Protein 4AVM (pdb70)

B-factor: mean 24.8, std 12.42, range [5.96, 108.52]

InterPro domains:
  IPR003005 Amphiphysin [PTHR46514] (1-556)
  IPR004148 BAR domain [PF03114] (18-236)
  IPR004148 BAR domain [PS51021] (28-244)
  IPR004148 BAR domain [SM00721] (16-237)
  IPR027267 AH/BAR domain superfamily [G3DSA:1.20.1270.60] (9-245)
  IPR027267 AH/BAR domain superfamily [SSF103657] (30-235)
  IPR046984 Bridging integrator 2, BAR domain [cd07612] (30-240)
  IPR048886 Bridging integrator 2, C-terminal tail [PF21532] (239-505)

GO terms:
  GO:0005515 protein binding (F, IPI)
  GO:0005543 phospholipid binding (F, IDA)
  GO:0001891 phagocytic cup (C, IDA)
  GO:0002102 podosome (C, IDA)
  GO:0097320 plasma membrane tubulation (P, IDA)
  GO:0005737 cytoplasm (C, EXP)
  GO:0060326 cell chemotaxis (P, IMP)
  GO:0071800 podosome assembly (P, IMP)
  GO:0006911 phagocytosis, engulfment (P, IMP)
  GO:1904813 ficolin-1-rich granule lumen (C, TAS)
  GO:0034774 secretory granule lumen (C, TAS)
  GO:0005576 extracellular region (C, TAS)
  GO:0005886 plasma membrane (C, TAS)
  GO:0005886 plasma membrane (C, IDA)

Secondary structure (DSSP, 8-state):
-HHHHHHHHHHHHHHHHTTSS-----HHHHHHHHHHHHHHHHHHHHHHHHHHHHHHHHHHHHHHHHHHHHHHHHS-TTSTTHHHHHHHHHHHHHHHHHHHHHHIIIIIHHHHHHHHTHHHHHHHHHHHHHHHHHHHHHHHHHHHHHT-SS--HHHHHHHHHHHHHHHHHHHHHHHHHHHHHHHHHHTHHHHHHHHHHHHHHHHHHHHHHHHHHHHHHHHHHHHHHHHT--

Solvent-accessible surface area: 14997 Å² total; per-residue (Å²): 122,90,69,120,104,44,139,42,45,64,114,5,27,75,43,35,173,121,70,102,16,124,86,41,159,27,111,189,13,94,112,30,12,68,64,5,96,106,2,56,56,75,0,92,142,32,39,54,72,11,101,104,69,20,60,53,12,107,104,106,10,94,48,27,62,179,106,21,80,68,42,55,147,113,5,38,91,150,81,74,12,34,118,50,2,65,45,15,15,169,64,18,44,113,39,22,80,55,16,11,101,83,2,38,66,51,1,19,129,42,0,77,106,28,18,54,52,5,76,59,21,66,84,79,16,48,69,7,29,107,45,17,38,15,37,4,16,10,63,68,78,30,99,61,15,112,87,52,118,85,106,65,158,78,113,23,60,139,0,76,58,72,56,94,141,11,65,79,35,18,70,84,17,19,129,70,0,88,119,51,10,71,122,23,61,93,50,57,105,40,14,68,74,56,0,104,123,35,10,65,93,11,89,83,58,26,130,118,48,31,67,114,24,97,109,47,63,164,72,0,66,46,99,35,131,92,74,111,82,155

CATH classification: 1.20.1270.60

Radius of gyration: 32.11 Å; Cα contacts (8 Å, |Δi|>4): 143; chains: 1; bounding box: 47×51×104 Å

Foldseek 3Di:
DVVVLVVLLVVLVVCVVVVNADADDDVVVVVLVVLLVVLLVVLVVVLVVLVVVLVVLVVVLVVVLVVLVVCLVVDDPVFFLNVVSVVLSVVSNVLSVVLSVLSCVQANVLSVVLSVVSVVVVVLVVVLVSLSSQLRSLVVQLVCQVPDPDNDPVSNVVSVVSNVVSVVVSVVSVVVNVVPSVVSSVCSVVSVVRNVVSVVVSVVVSCVSNVVSVVSVVVSVVRRCVVPDD

Nearest PDB structures (foldseek):
  4avm-assembly1_A-2  TM=1.004E+00  e=6.705E-31  Homo sapiens
  4i1q-assembly1_B  TM=8.880E-01  e=4.498E-22  Homo sapiens
  2fic-assembly3_B  TM=9.621E-01  e=1.310E-16  Homo sapiens
  4atm-assembly1_A-2  TM=8.743E-01  e=7.479E-17  Homo sapiens
  2fic-assembly2_A  TM=9.675E-01  e=1.948E-15  Homo sapiens

Structure (mmCIF, N/CA/C/O backbone):
data_4AVM
#
_entry.id   4AVM
#
_cell.length_a   37.886
_cell.length_b   81.248
_cell.length_c   150.384
_cell.angle_alpha   90.00
_cell.angle_beta   90.00
_cell.angle_gamma   90.00
#
_symmetry.space_group_name_H-M   'C 2 2 21'
#
loop_
_entity.id
_entity.type
_entity.pdbx_description
1 polymer 'BRIDGING INTEGRATOR 2'
2 non-polymer 1,2-ETHANEDIOL
3 non-polymer '4-(2-HYDROXYETHYL)-1-PIPERAZINE ETHANESULFONIC ACID'
4 water water
#
loop_
_atom_site.group_PDB
_atom_site.id
_atom_site.type_symbol
_atom_site.label_atom_id
_atom_site.label_alt_id
_atom_site.label_comp_id
_atom_site.label_asym_id
_atom_site.label_entity_id
_atom_site.label_seq_id
_atom_site.pdbx_PDB_ins_code
_atom_site.Cartn_x
_atom_site.Cartn_y
_atom_site.Cartn_z
_atom_site.occupancy
_atom_site.B_iso_or_equiv
_atom_site.auth_seq_id
_atom_site.auth_comp_id
_atom_site.auth_asym_id
_atom_site.auth_atom_id
_atom_site.pdbx_PDB_model_num
ATOM 1 N N . LYS A 1 7 ? 1.211 -45.501 15.276 1.00 57.05 15 LYS A N 1
ATOM 2 C CA . LYS A 1 7 ? -0.204 -45.223 15.504 1.00 56.18 15 LYS A CA 1
ATOM 3 C C . LYS A 1 7 ? -0.828 -44.490 14.303 1.00 59.38 15 LYS A C 1
ATOM 4 O O . LYS A 1 7 ? -2.058 -44.397 14.218 1.00 59.17 15 LYS A O 1
ATOM 6 N N . GLN A 1 8 ? 0.021 -43.987 13.368 1.00 54.64 16 GLN A N 1
ATOM 7 C CA . GLN A 1 8 ? -0.408 -43.309 12.141 1.00 53.02 16 GLN A CA 1
ATOM 8 C C . GLN A 1 8 ? -1.102 -44.302 11.210 1.00 54.32 16 GLN A C 1
ATOM 9 O O . GLN A 1 8 ? -2.000 -43.918 10.455 1.00 53.34 16 GLN A O 1
ATOM 11 N N . VAL A 1 9 ? -0.687 -45.586 11.284 1.00 48.66 17 VAL A N 1
ATOM 12 C CA . VAL A 1 9 ? -1.260 -46.680 10.509 1.00 47.08 17 VAL A CA 1
ATOM 13 C C . VAL A 1 9 ? -2.684 -46.985 11.007 1.00 46.28 17 VAL A C 1
ATOM 14 O O . VAL A 1 9 ? -3.606 -47.012 10.193 1.00 46.62 17 VAL A O 1
ATOM 16 N N . GLN A 1 10 ? -2.866 -47.176 12.326 1.00 38.95 18 GLN A N 1
ATOM 17 C CA . GLN A 1 10 ? -4.167 -47.513 12.919 1.00 37.06 18 GLN A CA 1
ATOM 18 C C . GLN A 1 10 ? -5.222 -46.423 12.698 1.00 37.95 18 GLN A C 1
ATOM 19 O O . GLN A 1 10 ? -6.393 -46.753 12.471 1.00 33.92 18 GLN A O 1
ATOM 25 N N . LYS A 1 11 ? -4.809 -45.137 12.753 1.00 34.53 19 LYS A N 1
ATOM 26 C CA . LYS A 1 11 ? -5.707 -44.015 12.486 1.00 33.75 19 LYS A CA 1
ATOM 27 C C . LYS A 1 11 ? -6.299 -44.150 11.079 1.00 35.00 19 LYS A C 1
ATOM 28 O O . LYS A 1 11 ? -7.511 -44.001 10.924 1.00 34.86 19 LYS A O 1
ATOM 33 N N . LYS A 1 12 ? -5.456 -44.517 10.077 1.00 29.79 20 LYS A N 1
ATOM 34 C CA . LYS A 1 12 ? -5.857 -44.718 8.678 1.00 28.82 20 LYS A CA 1
ATOM 35 C C . LYS A 1 12 ? -6.878 -45.858 8.541 1.00 29.55 20 LYS A C 1
ATOM 36 O O . LYS A 1 12 ? -7.737 -45.813 7.653 1.00 27.55 20 LYS A O 1
ATOM 38 N N . PHE A 1 13 ? -6.760 -46.886 9.397 1.00 25.76 21 PHE A N 1
ATOM 39 C CA . PHE A 1 13 ? -7.699 -48.008 9.396 1.00 25.12 21 PHE A CA 1
ATOM 40 C C . PHE A 1 13 ? -9.034 -47.570 9.969 1.00 26.74 21 PHE A C 1
ATOM 41 O O . PHE A 1 13 ? -10.065 -47.913 9.394 1.00 25.48 21 PHE A O 1
ATOM 49 N N . SER A 1 14 ? -9.014 -46.806 11.094 1.00 22.33 22 SER A N 1
ATOM 50 C CA A SER A 1 14 ? -10.228 -46.301 11.741 0.43 21.77 22 SER A CA 1
ATOM 51 C CA B SER A 1 14 ? -10.251 -46.342 11.721 0.57 21.94 22 SER A CA 1
ATOM 52 C C . SER A 1 14 ? -10.971 -45.358 10.803 1.00 24.48 22 SER A C 1
ATOM 53 O O . SER A 1 14 ? -12.201 -45.382 10.746 1.00 22.49 22 SER A O 1
ATOM 58 N N . ARG A 1 15 ? -10.216 -44.536 10.046 1.00 22.92 23 ARG A N 1
ATOM 59 C CA . ARG A 1 15 ? -10.780 -43.590 9.081 1.00 22.76 23 ARG A CA 1
ATOM 60 C C . ARG A 1 15 ? -11.512 -44.326 7.969 1.00 25.47 23 ARG A C 1
ATOM 61 O O . ARG A 1 15 ? -12.670 -44.012 7.676 1.00 23.01 23 ARG A O 1
ATOM 69 N N . ALA A 1 16 ? -10.819 -45.287 7.319 1.00 22.23 24 ALA A N 1
ATOM 70 C CA . ALA A 1 16 ? -11.416 -46.049 6.222 1.00 21.37 24 ALA A CA 1
ATOM 71 C C . ALA A 1 16 ? -12.644 -46.858 6.708 1.00 20.76 24 ALA A C 1
ATOM 72 O O . ALA A 1 16 ? -13.633 -46.922 5.989 1.00 17.98 24 ALA A O 1
ATOM 74 N N . GLN A 1 17 ? -12.605 -47.395 7.945 1.00 18.13 25 GLN A N 1
ATOM 75 C CA . GLN A 1 17 ? -13.731 -48.157 8.510 1.00 18.35 25 GLN A CA 1
ATOM 76 C C . GLN A 1 17 ? -14.937 -47.243 8.726 1.00 23.01 25 GLN A C 1
ATOM 77 O O . GLN A 1 17 ? -16.066 -47.626 8.383 1.00 23.50 25 GLN A O 1
ATOM 83 N N . GLU A 1 18 ? -14.694 -46.026 9.253 1.00 19.29 26 GLU A N 1
ATOM 84 C CA . GLU A 1 18 ? -15.756 -45.038 9.444 1.00 19.23 26 GLU A CA 1
ATOM 85 C C . GLU A 1 18 ? -16.406 -44.721 8.094 1.00 21.84 26 GLU A C 1
ATOM 86 O O . GLU A 1 18 ? -17.631 -44.747 8.003 1.00 22.15 26 GLU A O 1
ATOM 92 N N . LYS A 1 19 ? -15.589 -44.441 7.054 1.00 18.97 27 LYS A N 1
ATOM 93 C CA . LYS A 1 19 ? -16.087 -44.066 5.723 1.00 19.18 27 LYS A CA 1
ATOM 94 C C . LYS A 1 19 ? -16.973 -45.144 5.117 1.00 23.72 27 LYS A C 1
ATOM 95 O O . LYS A 1 19 ? -18.051 -44.829 4.612 1.00 24.16 27 LYS A O 1
ATOM 97 N N . VAL A 1 20 ? -16.533 -46.407 5.161 1.00 19.91 28 VAL A N 1
ATOM 98 C CA . VAL A 1 20 ? -17.319 -47.490 4.593 1.00 21.17 28 VAL A CA 1
ATOM 99 C C . VAL A 1 20 ? -18.625 -47.721 5.404 1.00 23.01 28 VAL A C 1
ATOM 100 O O . VAL A 1 20 ? -19.662 -47.976 4.782 1.00 23.43 28 VAL A O 1
ATOM 104 N N . LEU A 1 21 ? -18.609 -47.545 6.753 1.00 18.48 29 LEU A N 1
ATOM 105 C CA . LEU A 1 21 ? -19.841 -47.702 7.545 1.00 19.21 29 LEU A CA 1
ATOM 106 C C . LEU A 1 21 ? -20.861 -46.624 7.186 1.00 23.66 29 LEU A C 1
ATOM 107 O O . LEU A 1 21 ? -22.058 -46.890 7.214 1.00 22.83 29 LEU A O 1
ATOM 112 N N . GLN A 1 22 ? -20.381 -45.418 6.858 1.00 21.01 30 GLN A N 1
ATOM 113 C CA . GLN A 1 22 ? -21.233 -44.308 6.416 1.00 20.56 30 GLN A CA 1
ATOM 114 C C . GLN A 1 22 ? -21.884 -44.654 5.066 1.00 24.67 30 GLN A C 1
ATOM 115 O O . GLN A 1 22 ? -23.087 -44.488 4.910 1.00 23.54 30 GLN A O 1
ATOM 121 N N . LYS A 1 23 ? -21.091 -45.169 4.098 1.00 22.78 31 LYS A N 1
ATOM 122 C CA . LYS A 1 23 ? -21.598 -45.549 2.772 1.00 23.25 31 LYS A CA 1
ATOM 123 C C . LYS A 1 23 ? -22.609 -46.686 2.855 1.00 28.55 31 LYS A C 1
ATOM 124 O O . LYS A 1 23 ? -23.489 -46.775 1.999 1.00 28.9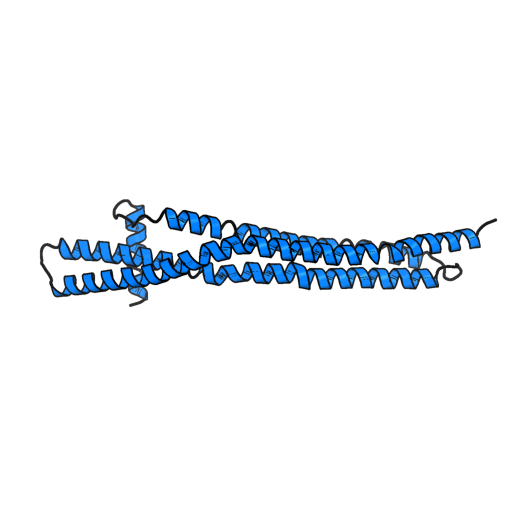1 31 LYS A O 1
ATOM 130 N N . LEU A 1 24 ? -22.515 -47.524 3.901 1.00 24.46 32 LEU A N 1
ATOM 131 C CA . LEU A 1 24 ? -23.407 -48.658 4.090 1.00 24.36 32 LEU A CA 1
ATOM 132 C C . LEU A 1 24 ? -24.631 -48.290 4.952 1.00 27.50 32 LEU A C 1
ATOM 133 O O . LEU A 1 24 ? -25.426 -49.165 5.297 1.00 26.72 32 LEU A O 1
ATOM 138 N N . GLY A 1 25 ? -24.774 -47.002 5.268 1.00 24.87 33 GLY A N 1
ATOM 139 C CA . GLY A 1 25 ? -25.879 -46.504 6.083 1.00 25.14 33 GLY A CA 1
ATOM 140 C C . GLY A 1 25 ? -25.867 -47.002 7.512 1.00 29.71 33 GLY A C 1
ATOM 141 O O . GLY A 1 25 ? -26.917 -47.052 8.153 1.00 30.35 33 GLY A O 1
ATOM 142 N N . LYS A 1 26 ? -24.675 -47.363 8.036 1.00 26.15 34 LYS A N 1
ATOM 143 C CA . LYS A 1 26 ? -24.523 -47.901 9.390 1.00 25.28 34 LYS A CA 1
ATOM 144 C C . LYS A 1 26 ? -23.930 -46.887 10.373 1.00 28.11 34 LYS A C 1
ATOM 145 O O . LYS A 1 26 ? -23.837 -47.168 11.573 1.00 26.68 34 LYS A O 1
ATOM 149 N N . ALA A 1 27 ? -23.514 -45.723 9.871 1.00 24.62 35 ALA A N 1
ATOM 150 C CA . ALA A 1 27 ? -22.953 -44.666 10.706 1.00 23.31 35 ALA A CA 1
ATOM 151 C C . ALA A 1 27 ? -23.277 -43.317 10.096 1.00 24.13 35 ALA A C 1
ATOM 152 O O . ALA A 1 27 ? -23.382 -43.179 8.874 1.00 22.00 35 ALA A O 1
ATOM 154 N N . VAL A 1 28 ? -23.457 -42.325 10.950 1.00 20.83 36 VAL A N 1
ATOM 155 C CA . VAL A 1 28 ? -23.798 -40.974 10.518 1.00 20.37 36 VAL A CA 1
ATOM 156 C C . VAL A 1 28 ? -22.548 -40.129 10.273 1.00 22.06 36 VAL A C 1
ATOM 157 O O . VAL A 1 28 ? -21.600 -40.188 11.042 1.00 23.24 36 VAL A O 1
ATOM 161 N N . GLU A 1 29 ? -22.548 -39.312 9.223 1.00 18.61 37 GLU A N 1
ATOM 162 C CA . GLU A 1 29 ? -21.395 -38.439 8.983 1.00 19.66 37 GLU A CA 1
ATOM 163 C C . GLU A 1 29 ? -21.709 -37.017 9.371 1.00 23.93 37 GLU A C 1
ATOM 164 O O . GLU A 1 29 ? -22.872 -36.629 9.352 1.00 26.58 37 GLU A O 1
ATOM 170 N N . THR A 1 30 ? -20.673 -36.231 9.693 1.00 17.43 38 THR A N 1
ATOM 171 C CA . THR A 1 30 ? -20.826 -34.804 9.867 1.00 14.74 38 THR A CA 1
ATOM 172 C C . THR A 1 30 ? -21.159 -34.233 8.491 1.00 18.95 38 THR A C 1
ATOM 173 O O . THR A 1 30 ? -20.409 -34.452 7.528 1.00 17.28 38 THR A O 1
ATOM 177 N N . LYS A 1 31 ? -22.263 -33.48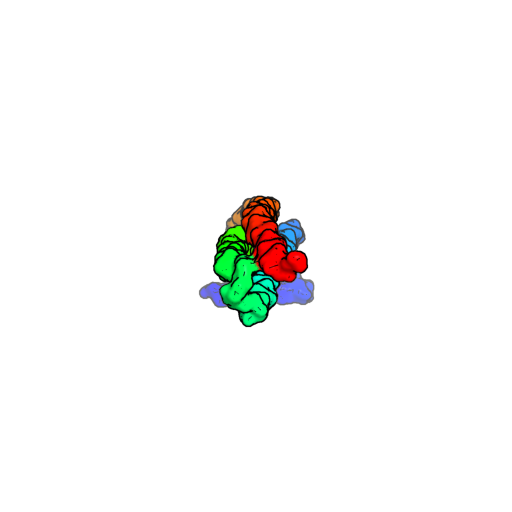5 8.386 1.00 15.78 39 LYS A N 1
ATOM 178 C CA . LYS A 1 31 ? -22.625 -32.857 7.114 1.00 15.76 39 LYS A CA 1
ATOM 179 C C . LYS A 1 31 ? -21.617 -31.783 6.785 1.00 17.68 39 LYS A C 1
ATOM 180 O O . LYS A 1 31 ? -21.158 -31.093 7.696 1.00 17.00 39 LYS A O 1
ATOM 186 N N . ASP A 1 32 ? -21.221 -31.672 5.501 1.00 13.08 40 ASP A N 1
ATOM 187 C CA . ASP A 1 32 ? -20.185 -30.725 5.124 1.00 13.28 40 ASP A CA 1
ATOM 188 C C . ASP A 1 32 ? -20.505 -30.156 3.741 1.00 19.75 40 ASP A C 1
ATOM 189 O O . ASP A 1 32 ? -19.611 -29.944 2.924 1.00 17.69 40 ASP A O 1
ATOM 194 N N . GLU A 1 33 ? -21.798 -29.865 3.489 1.00 18.22 41 GLU A N 1
ATOM 195 C CA . GLU A 1 33 ? -22.271 -29.405 2.185 1.00 18.79 41 GLU A CA 1
ATOM 196 C C . GLU A 1 33 ? -21.775 -28.009 1.802 1.00 22.99 41 GLU A C 1
ATOM 197 O O . GLU A 1 33 ? -21.479 -27.792 0.622 1.00 21.23 41 GLU A O 1
ATOM 203 N N . ARG A 1 34 ? -21.656 -27.081 2.773 1.00 21.14 42 ARG A N 1
ATOM 204 C CA . ARG A 1 34 ? -21.159 -25.728 2.494 1.00 23.45 42 ARG A CA 1
ATOM 205 C C . ARG A 1 34 ? -19.702 -25.762 2.001 1.00 26.38 42 ARG A C 1
ATOM 206 O O . ARG A 1 34 ? -19.406 -25.208 0.938 1.00 27.14 42 ARG A O 1
ATOM 214 N N . PHE A 1 35 ? -18.805 -26.457 2.731 1.00 20.76 43 PHE A N 1
ATOM 215 C CA . PHE A 1 35 ? -17.412 -26.556 2.290 1.00 17.72 43 PHE A CA 1
ATOM 216 C C . PHE A 1 35 ? -17.311 -27.310 0.952 1.00 20.62 43 PHE A C 1
ATOM 217 O O . PHE A 1 35 ? -16.459 -26.957 0.142 1.00 19.75 43 PHE A O 1
ATOM 225 N N . GLU A 1 36 ? -18.172 -28.321 0.715 1.00 16.79 44 GLU A N 1
ATOM 226 C CA . GLU A 1 36 ? -18.187 -29.073 -0.545 1.00 17.46 44 GLU A CA 1
ATOM 227 C C . GLU A 1 36 ? -18.455 -28.138 -1.738 1.00 22.99 44 GLU A C 1
ATOM 228 O O . GLU A 1 36 ? -17.809 -28.285 -2.774 1.00 21.28 44 GLU A O 1
ATOM 234 N N . GLN A 1 37 ? -19.347 -27.142 -1.570 1.00 21.15 45 GLN A N 1
ATOM 235 C CA . GLN A 1 37 ? -19.623 -26.137 -2.612 1.00 22.46 45 GLN A CA 1
ATOM 236 C C . GLN A 1 37 ? -18.347 -25.297 -2.903 1.00 25.24 45 GLN A C 1
ATOM 237 O O . GLN A 1 37 ? -18.044 -24.994 -4.077 1.00 23.75 45 GLN A O 1
ATOM 243 N N . SER A 1 38 ? -17.591 -24.955 -1.831 1.00 20.54 46 SER A N 1
ATOM 244 C CA . SER A 1 38 ? -16.317 -24.219 -1.916 1.00 20.08 46 SER A CA 1
ATOM 245 C C . SER A 1 38 ? -15.245 -25.064 -2.612 1.00 21.83 46 SER A C 1
ATOM 246 O O . SER A 1 38 ? -14.484 -24.543 -3.443 1.00 21.47 46 SER A O 1
ATOM 249 N N . ALA A 1 39 ? -15.179 -26.376 -2.265 1.00 16.49 47 ALA A N 1
ATOM 250 C CA . ALA A 1 39 ? -14.237 -27.306 -2.889 1.00 16.58 47 ALA A CA 1
ATOM 251 C C . ALA A 1 39 ? -14.593 -27.460 -4.372 1.00 19.21 47 ALA A C 1
ATOM 252 O O . ALA A 1 39 ? -13.697 -27.426 -5.207 1.00 18.23 47 ALA A O 1
ATOM 254 N N . SER A 1 40 ? -15.904 -27.511 -4.708 1.00 17.47 48 SER A N 1
ATOM 255 C CA . SER A 1 40 ? -16.358 -27.592 -6.106 1.00 17.64 48 SER A CA 1
ATOM 256 C C . SER A 1 40 ? -15.877 -26.379 -6.928 1.00 21.38 48 SER A C 1
ATOM 257 O O . SER A 1 40 ? -15.411 -26.555 -8.062 1.00 20.41 48 SER A O 1
ATOM 260 N N . ASN A 1 41 ? -15.959 -25.157 -6.349 1.00 17.68 49 ASN A N 1
ATOM 261 C CA . ASN A 1 41 ? -15.491 -23.936 -7.011 1.00 16.87 49 ASN A CA 1
ATOM 262 C C . ASN A 1 41 ? -14.003 -24.006 -7.228 1.00 18.88 49 ASN A C 1
ATOM 263 O O . ASN A 1 41 ? -13.531 -23.627 -8.296 1.00 17.22 49 ASN A O 1
ATOM 268 N N . PHE A 1 42 ? -13.261 -24.515 -6.220 1.00 14.32 50 PHE A N 1
ATOM 269 C CA . PHE A 1 42 ? -11.812 -24.701 -6.311 1.00 14.22 50 PHE A CA 1
ATOM 270 C C . PHE A 1 42 ? -11.452 -25.674 -7.441 1.00 16.86 50 PHE A C 1
ATOM 271 O O . PHE A 1 42 ? -10.554 -25.372 -8.218 1.00 14.05 50 PHE A O 1
ATOM 279 N N . TYR A 1 43 ? -12.150 -26.818 -7.552 1.00 14.96 51 TYR A N 1
ATOM 280 C CA . TYR A 1 43 ? -11.837 -27.786 -8.625 1.00 15.77 51 TYR A CA 1
ATOM 281 C C . TYR A 1 43 ? -12.165 -27.252 -10.000 1.00 19.05 51 TYR A C 1
ATOM 282 O O . TYR A 1 43 ? -11.420 -27.545 -10.939 1.00 18.29 51 TYR A O 1
ATOM 291 N N . GLN A 1 44 ? -13.254 -26.465 -10.116 1.00 16.55 52 GLN A N 1
ATOM 292 C CA A GLN A 1 44 ? -13.668 -25.846 -11.371 0.43 16.44 52 GLN A CA 1
ATOM 293 C CA B GLN A 1 44 ? -13.656 -25.852 -11.370 0.57 16.23 52 GLN A CA 1
ATOM 294 C C . GLN A 1 44 ? -12.595 -24.848 -11.803 1.00 20.11 52 GLN A C 1
ATOM 295 O O . GLN A 1 44 ? -12.172 -24.869 -12.951 1.00 20.78 52 GLN A O 1
ATOM 306 N N . GLN A 1 45 ? -12.135 -23.996 -10.865 1.00 16.39 53 GLN A N 1
ATOM 307 C CA . GLN A 1 45 ? -11.092 -22.996 -11.103 1.00 15.34 53 GLN A CA 1
ATOM 308 C C . GLN A 1 45 ? -9.814 -23.685 -11.556 1.00 17.11 53 GLN A C 1
ATOM 309 O O . GLN A 1 45 ? -9.210 -23.248 -12.546 1.00 14.77 53 GLN A O 1
ATOM 315 N N . GLN A 1 46 ? -9.419 -24.786 -10.876 1.00 15.82 54 GLN A N 1
ATOM 316 C CA . GLN A 1 46 ? -8.193 -25.485 -11.279 1.00 16.41 54 GLN A CA 1
ATOM 317 C C . GLN A 1 46 ? -8.335 -26.086 -12.692 1.00 21.04 54 GLN A C 1
ATOM 318 O O . GLN A 1 46 ? -7.389 -26.001 -13.476 1.00 20.00 54 GLN A O 1
ATOM 324 N N . ALA A 1 47 ? -9.499 -26.678 -12.999 1.00 17.53 55 ALA A N 1
ATOM 325 C CA . ALA A 1 47 ? -9.791 -27.331 -14.282 1.00 17.95 55 ALA A CA 1
ATOM 326 C C . ALA A 1 47 ? -9.754 -26.325 -15.418 1.00 19.38 55 ALA A C 1
ATOM 327 O O . ALA A 1 47 ? -9.187 -26.604 -16.479 1.00 18.56 55 ALA A O 1
ATOM 329 N N . GLU A 1 48 ? -10.353 -25.145 -15.184 1.00 16.90 56 GLU A N 1
ATOM 330 C CA . GLU A 1 48 ? -10.359 -24.010 -16.099 1.00 16.63 56 GLU A CA 1
ATOM 331 C C . GLU A 1 48 ? -8.920 -23.566 -16.356 1.00 18.86 56 GLU A C 1
ATOM 332 O O . GLU A 1 48 ? -8.527 -23.376 -17.503 1.00 16.67 56 GLU A O 1
ATOM 338 N N . GLY A 1 49 ? -8.157 -23.414 -15.273 1.00 14.80 57 GLY A N 1
ATOM 339 C CA . GLY A 1 49 ? -6.755 -23.025 -15.338 1.00 14.25 57 GLY A CA 1
ATOM 340 C C . GLY A 1 49 ? -5.927 -24.004 -16.132 1.00 19.86 57 GLY A C 1
ATOM 341 O O . GLY A 1 49 ? -5.136 -23.591 -16.992 1.00 18.14 57 GLY A O 1
ATOM 342 N N . HIS A 1 50 ? -6.127 -25.323 -15.869 1.00 17.25 58 HIS A N 1
ATOM 343 C CA . HIS A 1 50 ? -5.388 -26.358 -16.606 1.00 18.68 58 HIS A CA 1
ATOM 344 C C . HIS A 1 50 ? -5.745 -26.313 -18.109 1.00 20.43 58 HIS A C 1
ATOM 345 O O . HIS A 1 50 ? -4.860 -26.509 -18.961 1.00 18.08 58 HIS A O 1
ATOM 352 N N . LYS A 1 51 ? -7.036 -26.116 -18.420 1.00 15.85 59 LYS A N 1
ATOM 353 C CA . LYS A 1 51 ? -7.519 -26.061 -19.802 1.00 15.61 59 LYS A CA 1
ATOM 354 C C . LYS A 1 51 ? -6.881 -24.872 -20.541 1.00 18.53 59 LYS A C 1
ATOM 355 O O . LYS A 1 51 ? -6.348 -25.084 -21.626 1.00 15.56 59 LYS A O 1
ATOM 361 N N . LEU A 1 52 ? -6.910 -23.638 -19.944 1.00 16.36 60 LEU A N 1
ATOM 362 C CA . LEU A 1 52 ? -6.263 -22.462 -20.544 1.00 15.12 60 LEU A CA 1
ATOM 363 C C . LEU A 1 52 ? -4.760 -22.712 -20.719 1.00 18.76 60 LEU A C 1
ATOM 364 O O . LEU A 1 52 ? -4.173 -22.369 -21.762 1.00 18.36 60 LEU A O 1
ATOM 369 N N . TYR A 1 53 ? -4.127 -23.324 -19.721 1.00 15.62 61 TYR A N 1
ATOM 370 C CA . TYR A 1 53 ? -2.706 -23.661 -19.812 1.00 16.39 61 TYR A CA 1
ATOM 371 C C . TYR A 1 53 ? -2.415 -24.555 -21.034 1.00 20.15 61 TYR A C 1
ATOM 372 O O . TYR A 1 53 ? -1.486 -24.247 -21.789 1.00 16.37 61 TYR A O 1
ATOM 381 N N . LYS A 1 54 ? -3.251 -25.611 -21.266 1.00 16.13 62 LYS A N 1
ATOM 382 C CA . LYS A 1 54 ? -3.042 -26.510 -22.430 1.00 15.99 62 LYS A CA 1
ATOM 383 C C . LYS A 1 54 ? -3.325 -25.785 -23.733 1.00 17.85 62 LYS A C 1
ATOM 384 O O . LYS A 1 54 ? -2.665 -26.032 -24.765 1.00 16.08 62 LYS A O 1
ATOM 387 N N . ASP A 1 55 ? -4.301 -24.864 -23.698 1.00 14.60 63 ASP A N 1
ATOM 388 C CA . ASP A 1 55 ? -4.609 -24.073 -24.877 1.00 14.44 63 ASP A CA 1
ATOM 389 C C . ASP A 1 55 ? -3.444 -23.172 -25.246 1.00 16.82 63 ASP A C 1
ATOM 390 O O . ASP A 1 55 ? -3.193 -22.962 -26.433 1.00 15.55 63 ASP A O 1
ATOM 395 N N . LEU A 1 56 ? -2.781 -22.582 -24.249 1.00 13.18 64 LEU A N 1
ATOM 396 C CA . LEU A 1 56 ? -1.645 -21.672 -24.482 1.00 13.13 64 LEU A CA 1
ATOM 397 C C . LEU A 1 56 ? -0.436 -22.435 -25.033 1.00 16.54 64 LEU A C 1
ATOM 398 O O . LEU A 1 56 ? 0.270 -21.933 -25.906 1.00 15.32 64 LEU A O 1
ATOM 403 N N . LYS A 1 57 ? -0.210 -23.661 -24.552 1.00 14.52 65 LYS A N 1
ATOM 404 C CA . LYS A 1 57 ? 0.868 -24.491 -25.098 1.00 14.56 65 LYS A CA 1
ATOM 405 C C . LYS A 1 57 ? 0.537 -24.816 -26.564 1.00 17.24 65 LYS A C 1
ATOM 406 O O . LYS A 1 57 ? 1.431 -24.824 -27.412 1.00 14.72 65 LYS A O 1
ATOM 412 N N . ASN A 1 58 ? -0.741 -25.134 -26.849 1.00 15.58 66 ASN A N 1
ATOM 413 C CA . ASN A 1 58 ? -1.176 -25.423 -28.233 1.00 15.79 66 ASN A CA 1
ATOM 414 C C . ASN A 1 58 ? -1.021 -24.164 -29.122 1.00 18.88 66 ASN A C 1
ATOM 415 O O . ASN A 1 58 ? -0.623 -24.281 -30.282 1.00 19.04 66 ASN A O 1
ATOM 420 N N . PHE A 1 59 ? -1.348 -22.976 -28.581 1.00 13.31 67 PHE A N 1
ATOM 421 C CA . PHE A 1 59 ? -1.177 -21.700 -29.289 1.00 13.25 67 PHE A CA 1
ATOM 422 C C . PHE A 1 59 ? 0.307 -21.495 -29.649 1.00 15.02 67 PHE A C 1
ATOM 423 O O . PHE A 1 59 ? 0.622 -21.169 -30.798 1.00 13.03 67 PHE A O 1
ATOM 431 N N . LEU A 1 60 ? 1.217 -21.709 -28.677 1.00 12.96 68 LEU A N 1
ATOM 432 C CA . LEU A 1 60 ? 2.660 -21.600 -28.942 1.00 13.55 68 LEU A CA 1
ATOM 433 C C . LEU A 1 60 ? 3.114 -22.618 -30.025 1.00 16.16 68 LEU A C 1
ATOM 434 O O . LEU A 1 60 ? 3.896 -22.265 -30.922 1.00 15.59 68 LEU A O 1
ATOM 439 N N . SER A 1 61 ? 2.627 -23.870 -29.937 1.00 14.04 69 SER A N 1
ATOM 440 C CA . SER A 1 61 ? 2.937 -24.904 -30.948 1.00 15.17 69 SER A CA 1
ATOM 441 C C . SER A 1 61 ? 2.420 -24.463 -32.344 1.00 18.92 69 SER A C 1
ATOM 442 O O . SER A 1 61 ? 3.146 -24.610 -33.331 1.00 17.48 69 SER A O 1
ATOM 445 N N . ALA A 1 62 ? 1.205 -23.846 -32.413 1.00 15.61 70 ALA A N 1
ATOM 446 C CA . ALA A 1 62 ? 0.665 -23.341 -33.694 1.00 15.80 70 ALA A CA 1
ATOM 447 C C . ALA A 1 62 ? 1.493 -22.171 -34.258 1.00 18.91 70 ALA A C 1
ATOM 448 O O . ALA A 1 62 ? 1.604 -22.006 -35.485 1.00 18.32 70 ALA A O 1
ATOM 450 N N . VAL A 1 63 ? 2.026 -21.334 -33.380 1.00 14.71 71 VAL A N 1
ATOM 451 C CA . VAL A 1 63 ? 2.895 -20.211 -33.799 1.00 14.32 71 VAL A CA 1
ATOM 452 C C . VAL A 1 63 ? 4.145 -20.801 -34.479 1.00 17.51 71 VAL A C 1
ATOM 453 O O . VAL A 1 63 ? 4.548 -20.316 -35.534 1.00 15.87 71 VAL A O 1
ATOM 457 N N . LYS A 1 64 ? 4.734 -21.863 -33.886 1.00 16.35 72 LYS A N 1
ATOM 458 C CA . LYS A 1 64 ? 5.937 -22.522 -34.458 1.00 15.94 72 LYS A CA 1
ATOM 459 C C . LYS A 1 64 ? 5.627 -23.116 -35.839 1.00 18.48 72 LYS A C 1
ATOM 460 O O . LYS A 1 64 ? 6.494 -23.087 -36.722 1.00 17.19 72 LYS A O 1
ATOM 466 N N . VAL A 1 65 ? 4.392 -23.636 -36.024 1.00 15.06 73 VAL A N 1
ATOM 467 C CA . VAL A 1 65 ? 3.925 -24.198 -37.304 1.00 15.63 73 VAL A CA 1
ATOM 468 C C . VAL A 1 65 ? 3.838 -23.067 -38.312 1.00 19.12 73 VAL A C 1
ATOM 469 O O . VAL A 1 65 ? 4.309 -23.223 -39.445 1.00 18.70 73 VAL A O 1
ATOM 473 N N . MET A 1 66 ? 3.235 -21.921 -37.897 1.00 15.47 74 MET A N 1
ATOM 474 C CA A MET A 1 66 ? 3.075 -20.744 -38.746 0.58 14.64 74 MET A CA 1
ATOM 475 C CA B MET A 1 66 ? 3.094 -20.768 -38.784 0.42 14.90 74 MET A CA 1
ATOM 476 C C . MET A 1 66 ? 4.471 -20.233 -39.182 1.00 17.93 74 MET A C 1
ATOM 477 O O . MET A 1 66 ? 4.691 -19.939 -40.361 1.00 15.11 74 MET A O 1
ATOM 486 N N . HIS A 1 67 ? 5.396 -20.155 -38.226 1.00 14.41 75 HIS A N 1
ATOM 487 C CA . HIS A 1 67 ? 6.786 -19.726 -38.435 1.00 14.20 75 HIS A CA 1
ATOM 488 C C . HIS A 1 67 ? 7.460 -20.605 -39.479 1.00 18.60 75 HIS A C 1
ATOM 489 O O . HIS A 1 67 ? 8.023 -20.083 -40.438 1.00 17.68 75 HIS A O 1
ATOM 496 N N . GLU A 1 68 ? 7.407 -21.938 -39.298 1.00 15.48 76 GLU A N 1
ATOM 497 C CA . GLU A 1 68 ? 8.062 -22.862 -40.211 1.00 16.22 76 GLU A CA 1
ATOM 498 C C . GLU A 1 68 ? 7.482 -22.762 -41.621 1.00 18.96 76 GLU A C 1
ATOM 499 O O . GLU A 1 68 ? 8.239 -22.821 -42.589 1.00 16.96 76 GLU A O 1
ATOM 505 N N . SER A 1 69 ? 6.153 -22.634 -41.742 1.00 15.58 77 SER A N 1
ATOM 506 C CA . SER A 1 69 ? 5.552 -22.540 -43.076 1.00 15.44 77 SER A CA 1
ATOM 507 C C . SER A 1 69 ? 5.949 -21.244 -43.749 1.00 17.99 77 SER A C 1
ATOM 508 O O . SER A 1 69 ? 6.175 -21.231 -44.967 1.00 17.53 77 SER A O 1
ATOM 511 N N . SER A 1 70 ? 6.039 -20.153 -42.969 1.00 17.00 78 SER A N 1
ATOM 512 C CA . SER A 1 70 ? 6.481 -18.847 -43.480 1.00 17.77 78 SER A CA 1
ATOM 513 C C . SER A 1 70 ? 7.940 -18.951 -43.927 1.00 22.39 78 SER A C 1
ATOM 514 O O . SER A 1 70 ? 8.288 -18.435 -45.001 1.00 23.31 78 SER A O 1
ATOM 517 N N . LYS A 1 71 ? 8.782 -19.662 -43.128 1.00 19.48 79 LYS A N 1
ATOM 518 C CA A LYS A 1 71 ? 10.202 -19.868 -43.437 0.43 19.77 79 LYS A CA 1
ATOM 519 C CA B LYS A 1 71 ? 10.202 -19.868 -43.441 0.57 19.71 79 LYS A CA 1
ATOM 520 C C . LYS A 1 71 ? 10.354 -20.656 -44.744 1.00 22.33 79 LYS A C 1
ATOM 521 O O . LYS A 1 71 ? 11.210 -20.316 -45.549 1.00 21.05 79 LYS A O 1
ATOM 532 N N . ARG A 1 72 ? 9.505 -21.706 -44.944 1.00 18.39 80 ARG A N 1
ATOM 533 C CA . ARG A 1 72 ? 9.470 -22.578 -46.128 1.00 18.47 80 ARG A CA 1
ATOM 534 C C . ARG A 1 72 ? 9.194 -21.749 -47.390 1.00 19.87 80 ARG A C 1
ATOM 535 O O . ARG A 1 72 ? 9.936 -21.879 -48.379 1.00 18.58 80 ARG A O 1
ATOM 543 N N . VAL A 1 73 ? 8.178 -20.854 -47.341 1.00 15.21 81 VAL A N 1
ATOM 544 C CA . VAL A 1 73 ? 7.843 -19.963 -48.464 1.00 14.58 81 VAL A CA 1
ATOM 545 C C . VAL A 1 73 ? 9.030 -19.038 -48.772 1.00 19.41 81 VAL A C 1
ATOM 546 O O . VAL A 1 73 ? 9.431 -18.908 -49.938 1.00 19.37 81 VAL A O 1
ATOM 550 N N . SER A 1 74 ? 9.571 -18.385 -47.735 1.00 17.39 82 SER A N 1
ATOM 551 C CA . SER A 1 74 ? 10.693 -17.433 -47.869 1.00 17.92 82 SER A CA 1
ATOM 552 C C . SER A 1 74 ? 11.958 -18.101 -48.403 1.00 22.60 82 SER A C 1
ATOM 553 O O . SER A 1 74 ? 12.676 -17.494 -49.210 1.00 21.14 82 SER A O 1
ATOM 556 N N . GLU A 1 75 ? 12.207 -19.369 -48.015 1.00 19.38 83 GLU A N 1
ATOM 557 C CA . GLU A 1 75 ? 13.379 -20.106 -48.502 1.00 20.04 83 GLU A CA 1
ATOM 558 C C . GLU A 1 75 ? 13.250 -20.418 -50.005 1.00 21.02 83 GLU A C 1
ATOM 559 O O . GLU A 1 75 ? 14.214 -20.238 -50.737 1.00 18.58 83 GLU A O 1
ATOM 565 N N . THR A 1 76 ? 12.071 -20.866 -50.460 1.00 18.29 84 THR A N 1
ATOM 566 C CA . THR A 1 76 ? 11.819 -21.136 -51.883 1.00 17.51 84 THR A CA 1
ATOM 567 C C . THR A 1 76 ? 11.935 -19.833 -52.660 1.00 20.43 84 THR A C 1
ATOM 568 O O . THR A 1 76 ? 12.595 -19.816 -53.707 1.00 20.87 84 THR A O 1
ATOM 572 N N . LEU A 1 77 ? 11.357 -18.733 -52.122 1.00 16.05 85 LEU A N 1
ATOM 573 C CA . LEU A 1 77 ? 11.468 -17.442 -52.799 1.00 15.48 85 LEU A CA 1
ATOM 574 C C . LEU A 1 77 ? 12.936 -17.069 -52.959 1.00 17.81 85 LEU A C 1
ATOM 575 O O . LEU A 1 77 ? 13.336 -16.671 -54.055 1.00 16.66 85 LEU A O 1
ATOM 580 N N . GLN A 1 78 ? 13.745 -17.231 -51.909 1.00 18.22 86 GLN A N 1
ATOM 581 C CA . GLN A 1 78 ? 15.177 -16.915 -52.030 1.00 19.42 86 GLN A CA 1
ATOM 582 C C . GLN A 1 78 ? 15.888 -17.792 -53.047 1.00 25.03 86 GLN A C 1
ATOM 583 O O . GLN A 1 78 ? 16.775 -17.293 -53.723 1.00 24.22 86 GLN A O 1
ATOM 589 N N . GLU A 1 79 ? 15.516 -19.088 -53.156 1.00 23.88 87 GLU A N 1
ATOM 590 C CA . GLU A 1 79 ? 16.095 -20.028 -54.137 1.00 24.87 87 GLU A CA 1
ATOM 591 C C . GLU A 1 79 ? 15.798 -19.609 -55.584 1.00 26.94 87 GLU A C 1
ATOM 592 O O . GLU A 1 79 ? 16.654 -19.766 -56.463 1.00 26.73 87 GLU A O 1
ATOM 598 N N . ILE A 1 80 ? 14.581 -19.099 -55.834 1.00 22.39 88 ILE A N 1
ATOM 599 C CA . ILE A 1 80 ? 14.114 -18.766 -57.183 1.00 21.02 88 ILE A CA 1
ATOM 600 C C . ILE A 1 80 ? 14.450 -17.317 -57.575 1.00 22.70 88 ILE A C 1
ATOM 601 O O . ILE A 1 80 ? 14.357 -16.975 -58.762 1.00 22.35 88 ILE A O 1
ATOM 606 N N . TYR A 1 81 ? 14.820 -16.479 -56.590 1.00 17.40 89 TYR A N 1
ATOM 607 C CA . TYR A 1 81 ? 15.165 -15.066 -56.775 1.00 17.43 89 TYR A CA 1
ATOM 608 C C . TYR A 1 81 ? 16.626 -14.985 -57.203 1.00 22.68 89 TYR A C 1
ATOM 609 O O . TYR A 1 81 ? 17.518 -15.136 -56.368 1.00 23.90 89 TYR A O 1
ATOM 618 N N . SER A 1 82 ? 16.872 -14.781 -58.511 1.00 18.00 90 SER A N 1
ATOM 619 C CA . SER A 1 82 ? 18.244 -14.709 -59.016 1.00 18.00 90 SER A CA 1
ATOM 620 C C . SER A 1 82 ? 19.049 -13.582 -58.366 1.00 23.12 90 SER A C 1
ATOM 621 O O . SER A 1 82 ? 18.521 -12.494 -58.123 1.00 22.09 90 SER A O 1
ATOM 624 N N . SER A 1 83 ? 20.351 -13.831 -58.124 1.00 22.14 91 SER A N 1
ATOM 625 C CA . SER A 1 83 ? 21.242 -12.804 -57.584 1.00 22.28 91 SER A CA 1
ATOM 626 C C . SER A 1 83 ? 21.530 -11.725 -58.644 1.00 25.43 91 SER A C 1
ATOM 627 O O . SER A 1 83 ? 22.112 -10.687 -58.322 1.00 25.65 91 SER A O 1
ATOM 630 N N . GLU A 1 84 ? 21.062 -11.934 -59.893 1.00 20.97 92 GLU A N 1
ATOM 631 C CA . GLU A 1 84 ? 21.163 -10.906 -60.928 1.00 21.23 92 GLU A CA 1
ATOM 632 C C . GLU A 1 84 ? 20.115 -9.826 -60.692 1.00 24.59 92 GLU A C 1
ATOM 633 O O . GLU A 1 84 ? 20.184 -8.753 -61.288 1.00 24.73 92 GLU A O 1
ATOM 639 N N . TRP A 1 85 ? 19.092 -10.137 -59.883 1.00 19.85 93 TRP A N 1
ATOM 640 C CA . TRP A 1 85 ? 17.959 -9.233 -59.742 1.00 18.82 93 TRP A CA 1
ATOM 641 C C . TRP A 1 85 ? 18.117 -8.213 -58.646 1.00 20.93 93 TRP A C 1
ATOM 642 O O . TRP A 1 85 ? 18.590 -8.530 -57.557 1.00 21.50 93 TRP A O 1
ATOM 653 N N . ASP A 1 86 ? 17.618 -6.997 -58.908 1.00 18.79 94 ASP A N 1
ATOM 654 C CA . ASP A 1 86 ? 17.518 -5.914 -57.906 1.00 17.95 94 ASP A CA 1
ATOM 655 C C . ASP A 1 86 ? 16.595 -6.370 -56.795 1.00 21.18 94 ASP A C 1
ATOM 656 O O . ASP A 1 86 ? 15.607 -7.060 -57.079 1.00 21.36 94 ASP A O 1
ATOM 661 N N . GLY A 1 87 ? 16.935 -6.029 -55.552 1.00 19.35 95 GLY A N 1
ATOM 662 C CA . GLY A 1 87 ? 16.143 -6.415 -54.391 1.00 18.48 95 GLY A CA 1
ATOM 663 C C . GLY A 1 87 ? 16.608 -7.697 -53.723 1.00 21.62 95 GLY A C 1
ATOM 664 O O . GLY A 1 87 ? 16.114 -8.033 -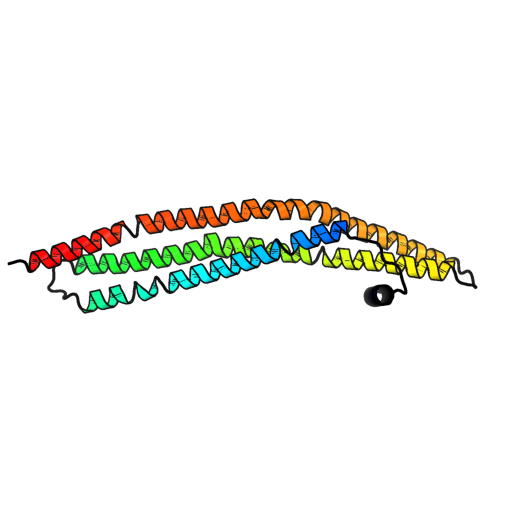52.642 1.00 19.49 95 GLY A O 1
ATOM 665 N N . HIS A 1 88 ? 17.552 -8.434 -54.359 1.00 18.54 96 HIS A N 1
ATOM 666 C CA . HIS A 1 88 ? 18.071 -9.720 -53.844 1.00 18.28 96 HIS A CA 1
ATOM 667 C C . HIS A 1 88 ? 18.665 -9.574 -52.444 1.00 23.01 96 HIS A C 1
ATOM 668 O O . HIS A 1 88 ? 18.404 -10.416 -51.583 1.00 20.91 96 HIS A O 1
ATOM 675 N N . GLU A 1 89 ? 19.498 -8.548 -52.231 1.00 21.91 97 GLU A N 1
ATOM 676 C CA . GLU A 1 89 ? 20.151 -8.346 -50.936 1.00 22.43 97 GLU A CA 1
ATOM 677 C C . GLU A 1 89 ? 19.142 -7.904 -49.894 1.00 24.16 97 GLU A C 1
ATOM 678 O O . GLU A 1 89 ? 19.185 -8.387 -48.755 1.00 23.29 97 GLU A O 1
ATOM 684 N N . GLU A 1 90 ? 18.212 -7.013 -50.282 1.00 20.39 98 GLU A N 1
ATOM 685 C CA . GLU A 1 90 ? 17.149 -6.566 -49.378 1.00 19.82 98 GLU A CA 1
ATOM 686 C C . GLU A 1 90 ? 16.250 -7.766 -48.977 1.00 21.93 98 GLU A C 1
ATOM 687 O O . GLU A 1 90 ? 15.839 -7.866 -47.811 1.00 19.78 98 GLU A O 1
ATOM 693 N N . LEU A 1 91 ? 15.962 -8.671 -49.935 1.00 18.27 99 LEU A N 1
ATOM 694 C CA . LEU A 1 91 ? 15.163 -9.880 -49.671 1.00 17.68 99 LEU A CA 1
ATOM 695 C C . LEU A 1 91 ? 15.807 -10.743 -48.571 1.00 20.29 99 LEU A C 1
ATOM 696 O O . LEU A 1 91 ? 15.097 -11.177 -47.641 1.00 16.95 99 LEU A O 1
ATOM 701 N N . LYS A 1 92 ? 17.155 -10.934 -48.630 1.00 16.10 100 LYS A N 1
ATOM 702 C CA . LYS A 1 92 ? 17.873 -11.681 -47.605 1.00 16.34 100 LYS A CA 1
ATOM 703 C C . LYS A 1 92 ? 17.648 -11.095 -46.238 1.00 20.79 100 LYS A C 1
ATOM 704 O O . LYS A 1 92 ? 17.485 -11.858 -45.293 1.00 21.29 100 LYS A O 1
ATOM 710 N N . ALA A 1 93 ? 17.706 -9.744 -46.106 1.00 18.35 101 ALA A N 1
ATOM 711 C CA . ALA A 1 93 ? 17.510 -9.070 -44.815 1.00 18.86 101 ALA A CA 1
ATOM 712 C C . ALA A 1 93 ? 16.068 -9.291 -44.311 1.00 22.03 101 ALA A C 1
ATOM 713 O O . ALA A 1 93 ? 15.868 -9.523 -43.123 1.00 20.51 101 ALA A O 1
ATOM 715 N N . ILE A 1 94 ? 15.074 -9.230 -45.217 1.00 16.69 102 ILE A N 1
ATOM 716 C CA . ILE A 1 94 ? 13.668 -9.453 -44.854 1.00 16.77 102 ILE A CA 1
ATOM 717 C C . ILE A 1 94 ? 13.486 -10.864 -44.304 1.00 20.89 102 ILE A C 1
ATOM 718 O O . ILE A 1 94 ? 12.840 -11.049 -43.252 1.00 18.58 102 ILE A O 1
ATOM 723 N N . VAL A 1 95 ? 14.033 -11.850 -45.024 1.00 17.87 103 VAL A N 1
ATOM 724 C CA . VAL A 1 95 ? 13.905 -13.273 -44.679 1.00 19.28 103 VAL A CA 1
ATOM 725 C C . VAL A 1 95 ? 14.577 -13.549 -43.310 1.00 23.87 103 VAL A C 1
ATOM 726 O O . VAL A 1 95 ? 13.981 -14.217 -42.435 1.00 20.91 103 VAL A O 1
ATOM 730 N N . TRP A 1 96 ? 15.780 -12.982 -43.102 1.00 22.24 104 TRP A N 1
ATOM 731 C CA . TRP A 1 96 ? 16.487 -13.142 -41.813 1.00 23.87 104 TRP A CA 1
ATOM 732 C C . TRP A 1 96 ? 15.733 -12.508 -40.644 1.00 23.84 104 TRP A C 1
ATOM 733 O O . TRP A 1 96 ? 15.614 -13.142 -39.597 1.00 22.92 104 TRP A O 1
ATOM 744 N N . ASN A 1 97 ? 15.242 -11.267 -40.813 1.00 19.12 105 ASN A N 1
ATOM 745 C CA . ASN A 1 97 ? 14.526 -10.533 -39.780 1.00 18.34 105 ASN A CA 1
ATOM 746 C C . ASN A 1 97 ? 13.164 -11.109 -39.506 1.00 21.96 105 ASN A C 1
ATOM 747 O O . ASN A 1 97 ? 12.727 -11.038 -38.353 1.00 21.80 105 ASN A O 1
ATOM 752 N N . ASN A 1 98 ? 12.497 -11.681 -40.529 1.00 16.61 106 ASN A N 1
ATOM 753 C CA . ASN A 1 98 ? 11.221 -12.378 -40.362 1.00 17.11 106 ASN A CA 1
ATOM 754 C C . ASN A 1 98 ? 11.434 -13.548 -39.414 1.00 18.65 106 ASN A C 1
ATOM 755 O O . ASN A 1 98 ? 10.699 -13.685 -38.443 1.00 14.01 106 ASN A O 1
ATOM 760 N N . ASP A 1 99 ? 12.478 -14.346 -39.658 1.00 15.84 107 ASP A N 1
ATOM 761 C CA . ASP A 1 99 ? 12.793 -15.508 -38.809 1.00 16.46 107 ASP A CA 1
ATOM 762 C C . ASP A 1 99 ? 13.065 -15.064 -37.349 1.00 20.46 107 ASP A C 1
ATOM 763 O O . ASP A 1 99 ? 12.545 -15.682 -36.407 1.00 17.97 107 ASP A O 1
ATOM 768 N N . LEU A 1 100 ? 13.811 -13.942 -37.174 1.00 19.10 108 LEU A N 1
ATOM 769 C CA . LEU A 1 100 ? 14.144 -13.390 -35.855 1.00 19.58 108 LEU A CA 1
ATOM 770 C C . LEU A 1 100 ? 12.884 -12.935 -35.107 1.00 20.44 108 LEU A C 1
ATOM 771 O O . LEU A 1 100 ? 12.784 -13.193 -33.897 1.00 16.36 108 LEU A O 1
ATOM 776 N N . LEU A 1 101 ? 11.927 -12.272 -35.812 1.00 16.67 109 LEU A N 1
ATOM 777 C CA . LEU A 1 101 ? 10.677 -11.848 -35.168 1.00 17.56 109 LEU A CA 1
ATOM 778 C C . LEU A 1 101 ? 9.881 -13.054 -34.690 1.00 18.75 109 LEU A C 1
ATOM 779 O O . LEU A 1 101 ? 9.378 -13.022 -33.574 1.00 18.70 109 LEU A O 1
ATOM 784 N N . TRP A 1 102 ? 9.761 -14.111 -35.519 1.00 14.64 110 TRP A N 1
ATOM 785 C CA . TRP A 1 102 ? 9.016 -15.308 -35.087 1.00 15.30 110 TRP A CA 1
ATOM 786 C C . TRP A 1 102 ? 9.664 -15.946 -33.844 1.00 16.81 110 TRP A C 1
ATOM 787 O O . TRP A 1 102 ? 8.973 -16.308 -32.894 1.00 13.77 110 TRP A O 1
ATOM 798 N N . GLU A 1 103 ? 10.980 -16.102 -33.856 1.00 15.17 111 GLU A N 1
ATOM 799 C CA . GLU A 1 103 ? 11.711 -16.702 -32.719 1.00 15.25 111 GLU A CA 1
ATOM 800 C C . GLU A 1 103 ? 11.539 -15.863 -31.448 1.00 17.09 111 GLU A C 1
ATOM 801 O O . GLU A 1 103 ? 11.298 -16.408 -30.359 1.00 14.12 111 GLU A O 1
ATOM 807 N N . ASP A 1 104 ? 11.651 -14.531 -31.572 1.00 14.27 112 ASP A N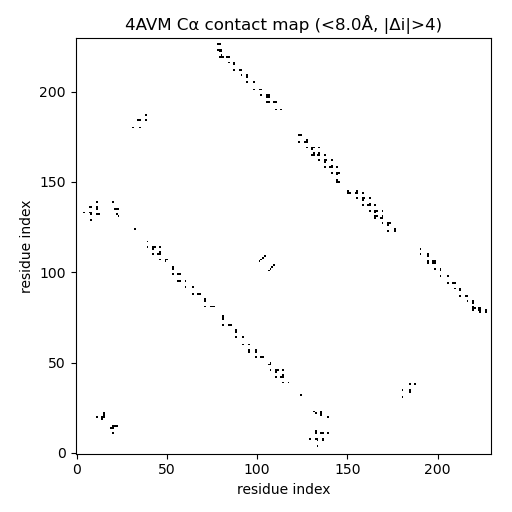 1
ATOM 808 C CA . ASP A 1 104 ? 11.506 -13.649 -30.410 1.00 13.91 112 ASP A CA 1
ATOM 809 C C . ASP A 1 104 ? 10.104 -13.764 -29.841 1.00 16.39 112 ASP A C 1
ATOM 810 O O . ASP A 1 104 ? 9.937 -13.846 -28.627 1.00 14.93 112 ASP A O 1
ATOM 815 N N . TYR A 1 105 ? 9.102 -13.756 -30.719 1.00 12.92 113 TYR A N 1
ATOM 816 C CA . TYR A 1 105 ? 7.680 -13.892 -30.351 1.00 11.85 113 TYR A CA 1
ATOM 817 C C . TYR A 1 105 ? 7.432 -15.231 -29.650 1.00 17.22 113 TYR A C 1
ATOM 818 O O . TYR A 1 105 ? 6.790 -15.248 -28.588 1.00 16.60 113 TYR A O 1
ATOM 827 N N . GLU A 1 106 ? 7.992 -16.343 -30.194 1.00 14.48 114 GLU A N 1
ATOM 828 C CA . GLU A 1 106 ? 7.834 -17.675 -29.558 1.00 13.16 114 GLU A CA 1
ATOM 829 C C . GLU A 1 106 ? 8.476 -17.721 -28.165 1.00 16.40 114 GLU A C 1
ATOM 830 O O . GLU A 1 106 ? 7.865 -18.251 -27.251 1.00 14.08 114 GLU A O 1
ATOM 836 N N . GLU A 1 107 ? 9.716 -17.198 -28.016 1.00 13.57 115 GLU A N 1
ATOM 837 C CA . GLU A 1 107 ? 10.417 -17.161 -26.721 1.00 14.19 115 GLU A CA 1
ATOM 838 C C . GLU A 1 107 ? 9.644 -16.308 -25.680 1.00 18.07 115 GLU A C 1
ATOM 839 O O . GLU A 1 107 ? 9.562 -16.687 -24.503 1.00 17.65 115 GLU A O 1
ATOM 845 N N . LYS A 1 108 ? 9.103 -15.148 -26.107 1.00 13.04 116 LYS A N 1
ATOM 846 C CA . LYS A 1 108 ? 8.378 -14.254 -25.205 1.00 13.11 116 LYS A CA 1
ATOM 847 C C . LYS A 1 108 ? 7.003 -14.845 -24.833 1.00 15.78 116 LYS A C 1
ATOM 848 O O . LYS A 1 108 ? 6.591 -14.779 -23.656 1.00 14.31 116 LYS A O 1
ATOM 854 N N . LEU A 1 109 ? 6.334 -15.486 -25.783 1.00 13.26 117 LEU A N 1
ATOM 855 C CA . LEU A 1 109 ? 5.077 -16.177 -25.469 1.00 13.62 117 LEU A CA 1
ATOM 856 C C . LEU A 1 109 ? 5.334 -17.251 -24.427 1.00 18.01 117 LEU A C 1
ATOM 857 O O . LEU A 1 109 ? 4.589 -17.348 -23.458 1.00 16.41 117 LEU A O 1
ATOM 862 N N . ALA A 1 110 ? 6.400 -18.060 -24.619 1.00 15.87 118 ALA A N 1
ATOM 863 C CA . ALA A 1 110 ? 6.729 -19.132 -23.680 1.00 16.30 118 ALA A CA 1
ATOM 864 C C . ALA A 1 110 ? 7.019 -18.557 -22.300 1.00 17.94 118 ALA A C 1
ATOM 865 O O . ALA A 1 110 ? 6.601 -19.128 -21.299 1.00 16.11 118 ALA A O 1
ATOM 867 N N . ASP A 1 111 ? 7.743 -17.420 -22.253 1.00 15.25 119 ASP A N 1
ATOM 868 C CA . ASP A 1 111 ? 8.151 -16.834 -20.986 1.00 15.59 119 ASP A CA 1
ATOM 869 C C . ASP A 1 111 ? 7.060 -16.036 -20.288 1.00 19.09 119 ASP A C 1
ATOM 870 O O . ASP A 1 111 ? 6.940 -16.137 -19.066 1.00 19.63 119 ASP A O 1
ATOM 875 N N . GLN A 1 112 ? 6.325 -15.195 -21.018 1.00 14.22 120 GLN A N 1
ATOM 876 C CA . GLN A 1 112 ? 5.354 -14.266 -20.431 1.00 13.48 120 GLN A CA 1
ATOM 877 C C . GLN A 1 112 ? 3.937 -14.806 -20.296 1.00 19.94 120 GLN A C 1
ATOM 878 O O . GLN A 1 112 ? 3.178 -14.287 -19.480 1.00 20.10 120 GLN A O 1
ATOM 884 N N . ALA A 1 113 ? 3.557 -15.776 -21.122 1.00 15.40 121 ALA A N 1
ATOM 885 C CA . ALA A 1 113 ? 2.209 -16.314 -21.108 1.00 14.30 121 ALA A CA 1
ATOM 886 C C . ALA A 1 113 ? 2.193 -17.758 -20.636 1.00 16.39 121 ALA A C 1
ATOM 887 O O . ALA A 1 113 ? 1.503 -18.066 -19.668 1.00 15.90 121 ALA A O 1
ATOM 889 N N . VAL A 1 114 ? 2.935 -18.637 -21.296 1.00 12.45 122 VAL A N 1
ATOM 890 C CA . VAL A 1 114 ? 2.890 -20.081 -20.948 1.00 12.70 122 VAL A CA 1
ATOM 891 C C . VAL A 1 114 ? 3.472 -20.307 -19.531 1.00 17.91 122 VAL A C 1
ATOM 892 O O . VAL A 1 114 ? 2.818 -20.929 -18.698 1.00 16.43 122 VAL A O 1
ATOM 896 N N . ARG A 1 115 ? 4.653 -19.748 -19.248 1.00 15.74 123 ARG A N 1
ATOM 897 C CA . ARG A 1 115 ? 5.286 -19.906 -17.935 1.00 15.75 123 ARG A CA 1
ATOM 898 C C . ARG A 1 115 ? 4.439 -19.270 -16.836 1.00 18.80 123 ARG A C 1
ATOM 899 O O . ARG A 1 115 ? 4.285 -19.877 -15.767 1.00 17.94 123 ARG A O 1
ATOM 907 N N . THR A 1 116 ? 3.900 -18.057 -17.073 1.00 15.46 124 THR A N 1
ATOM 908 C CA . THR A 1 116 ? 3.025 -17.406 -16.092 1.00 15.11 124 THR A CA 1
ATOM 909 C C . THR A 1 116 ? 1.853 -18.320 -15.759 1.00 17.95 124 THR A C 1
ATOM 910 O O . THR A 1 116 ? 1.492 -18.448 -14.586 1.00 17.93 124 THR A O 1
ATOM 914 N N . MET A 1 117 ? 1.248 -18.943 -16.775 1.00 15.68 125 MET A N 1
ATOM 915 C CA . MET A 1 117 ? 0.125 -19.846 -16.535 1.00 14.76 125 MET A CA 1
ATOM 916 C C . MET A 1 117 ? 0.578 -21.111 -15.802 1.00 19.53 125 MET A C 1
ATOM 917 O O . MET A 1 117 ? -0.145 -21.595 -14.928 1.00 19.23 125 MET A O 1
ATOM 922 N N . GLU A 1 118 ? 1.769 -21.639 -16.131 1.00 17.21 126 GLU A N 1
ATOM 923 C CA . GLU A 1 118 ? 2.277 -22.830 -15.453 1.00 18.14 126 GLU A CA 1
ATOM 924 C C . GLU A 1 118 ? 2.405 -22.559 -13.938 1.00 21.62 126 GLU A C 1
ATOM 925 O O . GLU A 1 118 ? 2.031 -23.414 -13.124 1.00 20.55 126 GLU A O 1
ATOM 931 N N . ILE A 1 119 ? 2.931 -21.363 -13.575 1.00 16.45 127 ILE A N 1
ATOM 932 C CA . ILE A 1 119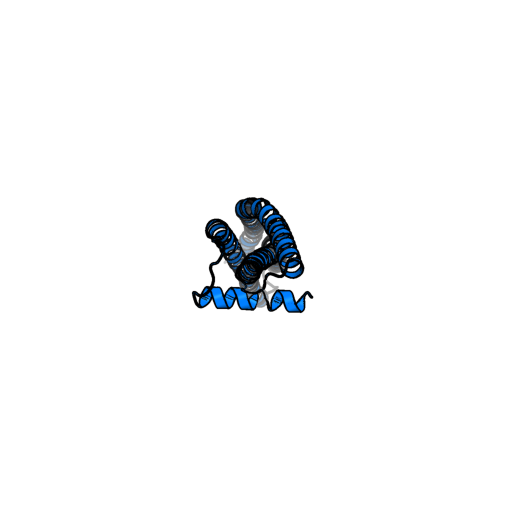 ? 3.164 -20.968 -12.174 1.00 16.27 127 ILE A CA 1
ATOM 933 C C . ILE A 1 119 ? 1.813 -20.877 -11.410 1.00 19.16 127 ILE A C 1
ATOM 934 O O . ILE A 1 119 ? 1.702 -21.327 -10.255 1.00 17.83 127 ILE A O 1
ATOM 939 N N . TYR A 1 120 ? 0.800 -20.316 -12.059 1.00 15.27 128 TYR A N 1
ATOM 940 C CA . TYR A 1 120 ? -0.537 -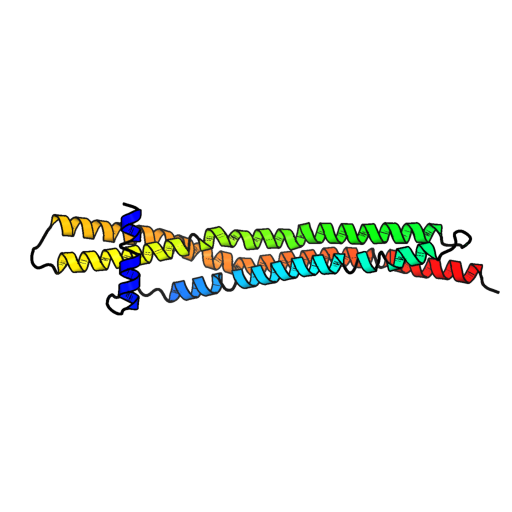20.193 -11.473 1.00 15.60 128 TYR A CA 1
ATOM 941 C C . TYR A 1 120 ? -1.132 -21.574 -11.204 1.00 21.11 128 TYR A C 1
ATOM 942 O O . TYR A 1 120 ? -1.658 -21.819 -10.111 1.00 21.21 128 TYR A O 1
ATOM 951 N N . VAL A 1 121 ? -1.070 -22.456 -12.205 1.00 17.33 129 VAL A N 1
ATOM 952 C CA . VAL A 1 121 ? -1.644 -23.807 -12.090 1.00 19.67 129 VAL A CA 1
ATOM 953 C C . VAL A 1 121 ? -0.898 -24.628 -11.036 1.00 22.61 129 VAL A C 1
ATOM 954 O O . VAL A 1 121 ? -1.549 -25.337 -10.277 1.00 22.82 129 VAL A O 1
ATOM 958 N N . ALA A 1 122 ? 0.433 -24.516 -10.969 1.00 19.97 130 ALA A N 1
ATOM 959 C CA . ALA A 1 122 ? 1.239 -25.275 -9.994 1.00 20.07 130 ALA A CA 1
ATOM 960 C C . ALA A 1 122 ? 0.872 -24.920 -8.532 1.00 24.08 130 ALA A C 1
ATOM 961 O O . ALA A 1 122 ? 1.068 -25.764 -7.667 1.00 25.39 130 ALA A O 1
ATOM 963 N N . GLN A 1 123 ? 0.310 -23.713 -8.263 1.00 20.94 131 GLN A N 1
ATOM 964 C CA . GLN A 1 123 ? -0.064 -23.260 -6.900 1.00 21.67 131 GLN A CA 1
ATOM 965 C C . GLN A 1 123 ? -1.233 -24.044 -6.287 1.00 26.19 131 GLN A C 1
ATOM 966 O O . GLN A 1 123 ? -1.356 -24.090 -5.059 1.00 26.11 131 GLN A O 1
ATOM 968 N N . PHE A 1 124 ? -2.063 -24.683 -7.119 1.00 21.52 132 PHE A N 1
ATOM 969 C CA . PHE A 1 124 ? -3.227 -25.439 -6.660 1.00 20.69 132 PHE A CA 1
ATOM 970 C C . PHE A 1 124 ? -2.850 -26.763 -5.963 1.00 26.40 132 PHE A C 1
ATOM 971 O O . PHE A 1 124 ? -3.669 -27.288 -5.207 1.00 24.83 132 PHE A O 1
ATOM 979 N N . SER A 1 125 ? -1.642 -27.311 -6.229 1.00 23.91 133 SER A N 1
ATOM 980 C CA . SER A 1 125 ? -1.210 -28.608 -5.683 1.00 24.07 133 SER A CA 1
ATOM 981 C C . SER A 1 125 ? -1.163 -28.640 -4.143 1.00 28.73 133 SER A C 1
ATOM 982 O O . SER A 1 125 ? -1.721 -29.560 -3.566 1.00 27.10 133 SER A O 1
ATOM 985 N N . GLU A 1 126 ? -0.536 -27.641 -3.494 1.00 27.39 134 GLU A N 1
ATOM 986 C CA . GLU A 1 126 ? -0.435 -27.570 -2.038 1.00 27.96 134 GLU A CA 1
ATOM 987 C C . GLU A 1 126 ? -1.812 -27.330 -1.407 1.00 30.65 134 GLU A C 1
ATOM 988 O O . GLU A 1 126 ? -2.094 -27.924 -0.372 1.00 30.23 134 GLU A O 1
ATOM 990 N N . ILE A 1 127 ? -2.680 -26.504 -2.042 1.00 25.17 135 ILE A N 1
ATOM 991 C CA . ILE A 1 127 ? -4.031 -26.250 -1.531 1.00 25.20 135 ILE A CA 1
ATOM 992 C C . ILE A 1 127 ? -4.860 -27.550 -1.620 1.00 25.62 135 ILE A C 1
ATOM 993 O O . ILE A 1 127 ? -5.524 -27.897 -0.647 1.00 22.89 135 ILE A O 1
ATOM 998 N N . LYS A 1 128 ? -4.788 -28.275 -2.753 1.00 20.96 136 LYS A N 1
ATOM 999 C CA . LYS A 1 128 ? -5.499 -29.564 -2.902 1.00 20.07 136 LYS A CA 1
ATOM 1000 C C . LYS A 1 128 ? -5.059 -30.555 -1.806 1.00 20.48 136 LYS A C 1
ATOM 1001 O O . LYS A 1 128 ? -5.925 -31.214 -1.236 1.00 20.23 136 LYS A O 1
ATOM 1005 N N . GLU A 1 129 ? -3.754 -30.620 -1.476 1.00 17.78 137 GLU A N 1
ATOM 1006 C CA . GLU A 1 129 ? -3.242 -31.493 -0.386 1.00 17.89 137 GLU A CA 1
ATOM 1007 C C . GLU A 1 129 ? -3.862 -31.107 0.957 1.00 20.56 137 GLU A C 1
ATOM 1008 O O . GLU A 1 129 ? -4.174 -32.011 1.750 1.00 18.37 137 GLU A O 1
ATOM 1011 N N . ARG A 1 130 ? -4.040 -29.773 1.209 1.00 17.29 138 ARG A N 1
ATOM 1012 C CA A ARG A 1 130 ? -4.663 -29.254 2.434 0.32 17.41 138 ARG A CA 1
ATOM 1013 C CA B ARG A 1 130 ? -4.650 -29.290 2.453 0.68 18.10 138 ARG A CA 1
ATOM 1014 C C . ARG A 1 130 ? -6.147 -29.618 2.469 1.00 20.32 138 ARG A C 1
ATOM 1015 O O . ARG A 1 130 ? -6.656 -29.989 3.517 1.00 20.75 138 ARG A O 1
ATOM 1030 N N . ILE A 1 131 ? -6.843 -29.528 1.312 1.00 15.55 139 ILE A N 1
ATOM 1031 C CA . ILE A 1 131 ? -8.271 -29.893 1.227 1.00 15.15 139 ILE A CA 1
ATOM 1032 C C . ILE A 1 131 ? -8.415 -31.401 1.559 1.00 19.19 139 ILE A C 1
ATOM 1033 O O . ILE A 1 131 ? -9.291 -31.774 2.336 1.00 16.93 139 ILE A O 1
ATOM 1038 N N . ALA A 1 132 ? -7.552 -32.243 0.958 1.00 15.60 140 ALA A N 1
ATOM 1039 C CA . ALA A 1 132 ? -7.540 -33.693 1.192 1.00 16.45 140 ALA A CA 1
ATOM 1040 C C . ALA A 1 132 ? -7.286 -33.992 2.696 1.00 19.29 140 ALA A C 1
ATOM 1041 O O . ALA A 1 132 ? -7.982 -34.814 3.295 1.00 17.50 140 ALA A O 1
ATOM 1043 N N . LYS A 1 133 ? -6.307 -33.307 3.301 1.00 14.39 141 LYS A N 1
ATOM 1044 C CA . LYS A 1 133 ? -5.981 -33.472 4.724 1.00 13.40 141 LYS A CA 1
ATOM 1045 C C . LYS A 1 133 ? -7.196 -33.077 5.585 1.00 17.29 141 LYS A C 1
ATOM 1046 O O . LYS A 1 133 ? -7.602 -33.876 6.422 1.00 17.43 141 LYS A O 1
ATOM 1051 N N . ARG A 1 134 ? -7.811 -31.892 5.331 1.00 13.99 142 ARG A N 1
ATOM 1052 C CA . ARG A 1 134 ? -9.014 -31.445 6.042 1.00 13.85 142 ARG A CA 1
ATOM 1053 C C . ARG A 1 134 ? -10.087 -32.558 5.998 1.00 16.91 142 ARG A C 1
ATOM 1054 O O . ARG A 1 134 ? -10.704 -32.852 7.024 1.00 15.65 142 ARG A O 1
ATOM 1062 N N . GLY A 1 135 ? -10.266 -33.165 4.818 1.00 14.50 143 GLY A N 1
ATOM 1063 C CA . GLY A 1 135 ? -11.201 -34.265 4.603 1.00 15.41 143 GLY A CA 1
ATOM 1064 C C . GLY A 1 135 ? -10.928 -35.436 5.523 1.00 18.72 143 GLY A C 1
ATOM 1065 O O . GLY A 1 135 ? -11.846 -35.956 6.166 1.00 18.31 143 GLY A O 1
ATOM 1066 N N . ARG A 1 136 ? -9.656 -35.839 5.606 1.00 16.11 144 ARG A N 1
ATOM 1067 C CA . ARG A 1 136 ? -9.202 -36.938 6.462 1.00 15.78 144 ARG A CA 1
ATOM 1068 C C . ARG A 1 136 ? -9.432 -36.626 7.938 1.00 18.17 144 ARG A C 1
ATOM 1069 O O . ARG A 1 136 ? -9.843 -37.513 8.678 1.00 16.74 144 ARG A O 1
ATOM 1077 N N . LYS A 1 137 ? -9.181 -35.369 8.362 1.00 14.14 145 LYS A N 1
ATOM 1078 C CA . LYS A 1 137 ? -9.375 -34.940 9.766 1.00 13.22 145 LYS A CA 1
ATOM 1079 C C . LYS A 1 137 ? -10.857 -34.938 10.122 1.00 14.38 145 LYS A C 1
ATOM 1080 O O . LYS A 1 137 ? -11.202 -35.196 11.279 1.00 13.16 145 LYS A O 1
ATOM 1086 N N . LEU A 1 138 ? -11.726 -34.604 9.158 1.00 11.60 146 LEU A N 1
ATOM 1087 C CA . LEU A 1 138 ? -13.171 -34.656 9.404 1.00 12.28 146 LEU A CA 1
ATOM 1088 C C . LEU A 1 138 ? -13.606 -36.118 9.600 1.00 15.86 146 LEU A C 1
ATOM 1089 O O . LEU A 1 138 ? -14.366 -36.400 10.532 1.00 15.70 146 LEU A O 1
ATOM 1094 N N . VAL A 1 139 ? -13.064 -37.053 8.798 1.00 11.31 147 VAL A N 1
ATOM 1095 C CA . VAL A 1 139 ? -13.408 -38.483 8.968 1.00 11.92 147 VAL A CA 1
ATOM 1096 C C . VAL A 1 139 ? -12.853 -38.988 10.349 1.00 16.60 147 VAL A C 1
ATOM 1097 O O . VAL A 1 139 ? -13.569 -39.704 11.038 1.00 15.54 147 VAL A O 1
ATOM 1101 N N . ASP A 1 140 ? -11.628 -38.551 10.762 1.00 13.87 148 ASP A N 1
ATOM 1102 C CA . ASP A 1 140 ? -11.051 -38.856 12.086 1.00 14.34 148 ASP A CA 1
ATOM 1103 C C . ASP A 1 140 ? -11.983 -38.422 13.200 1.00 18.60 148 ASP A C 1
ATOM 1104 O O . ASP A 1 140 ? -12.108 -39.132 14.199 1.00 18.77 148 ASP A O 1
ATOM 1109 N N . TYR A 1 141 ? -12.614 -37.226 13.047 1.00 13.54 149 TYR A N 1
ATOM 1110 C CA . TYR A 1 141 ? -13.545 -36.721 14.047 1.00 13.06 149 TYR A CA 1
ATOM 1111 C C . TYR A 1 141 ? -14.764 -37.632 14.149 1.00 15.20 149 TYR A C 1
ATOM 1112 O O . TYR A 1 141 ? -15.119 -38.033 15.249 1.00 13.25 149 TYR A O 1
ATOM 1121 N N . ASP A 1 142 ? -15.380 -37.997 13.014 1.00 12.09 150 ASP A N 1
ATOM 1122 C CA . ASP A 1 142 ? -16.547 -38.895 13.043 1.00 10.68 150 ASP A CA 1
ATOM 1123 C C . ASP A 1 142 ? -16.173 -40.277 13.541 1.00 14.62 150 ASP A C 1
ATOM 1124 O O . ASP A 1 142 ? -16.955 -40.891 14.254 1.00 15.04 150 ASP A O 1
ATOM 1129 N N . SER A 1 143 ? -14.985 -40.770 13.171 1.00 12.05 151 SER A N 1
ATOM 1130 C CA . SER A 1 143 ? -14.485 -42.047 13.699 1.00 13.75 151 SER A CA 1
ATOM 1131 C C . SER A 1 143 ? -14.359 -41.950 15.248 1.00 16.63 151 SER A C 1
ATOM 1132 O O . SER A 1 143 ? -14.796 -42.864 15.950 1.00 15.17 151 SER A O 1
ATOM 1135 N N . ALA A 1 144 ? -13.818 -40.810 15.774 1.00 13.81 152 ALA A N 1
ATOM 1136 C CA . ALA A 1 144 ? -13.676 -40.628 17.234 1.00 13.29 152 ALA A CA 1
ATOM 1137 C C . ALA A 1 144 ? -15.070 -40.547 17.898 1.00 15.98 152 ALA A C 1
ATOM 1138 O O . ALA A 1 144 ? -15.239 -41.057 18.999 1.00 16.15 152 ALA A O 1
ATOM 1140 N N . ARG A 1 145 ? -16.066 -39.926 17.228 1.00 12.34 153 ARG A N 1
ATOM 1141 C CA . ARG A 1 145 ? -17.437 -39.897 17.780 1.00 12.32 153 ARG A CA 1
ATOM 1142 C C . ARG A 1 145 ? -18.030 -41.317 17.836 1.00 17.07 153 ARG A C 1
ATOM 1143 O O . ARG A 1 145 ? -18.633 -41.680 18.845 1.00 15.30 153 ARG A O 1
ATOM 1151 N N . HIS A 1 146 ? -17.896 -42.084 16.741 1.00 14.88 154 HIS A N 1
ATOM 1152 C CA . HIS A 1 146 ? -18.442 -43.445 16.649 1.00 17.25 154 HIS A CA 1
ATOM 1153 C C . HIS A 1 146 ? -17.845 -44.348 17.731 1.00 18.00 154 HIS A C 1
ATOM 1154 O O . HIS A 1 146 ? -18.585 -45.114 18.330 1.00 17.47 154 HIS A O 1
ATOM 1161 N N . HIS A 1 147 ? -16.515 -44.280 17.951 1.00 16.46 155 HIS A N 1
ATOM 1162 C CA . HIS A 1 147 ? -15.811 -45.039 18.993 1.00 17.97 155 HIS A CA 1
ATOM 1163 C C . HIS A 1 147 ? -16.282 -44.601 20.408 1.00 20.09 155 HIS A C 1
ATOM 1164 O O . HIS A 1 147 ? -16.589 -45.455 21.251 1.00 18.90 155 HIS A O 1
ATOM 1171 N N . LEU A 1 148 ? -16.369 -43.281 20.647 1.00 17.46 156 LEU A N 1
ATOM 1172 C CA . LEU A 1 148 ? -16.831 -42.747 21.929 1.00 17.43 156 LEU A CA 1
ATOM 1173 C C . LEU A 1 148 ? -18.245 -43.253 22.273 1.00 19.35 156 LEU A C 1
ATOM 1174 O O . LEU A 1 148 ? -18.506 -43.623 23.423 1.00 17.66 156 LEU A O 1
ATOM 1179 N N . GLU A 1 149 ? -19.141 -43.248 21.287 1.00 16.30 157 GLU A N 1
ATOM 1180 C CA . GLU A 1 149 ? -20.543 -43.665 21.469 1.00 16.85 157 GLU A CA 1
ATOM 1181 C C . GLU A 1 149 ? -20.604 -45.173 21.743 1.00 22.34 157 GLU A C 1
ATOM 1182 O O . GLU A 1 149 ? -21.381 -45.613 22.600 1.00 22.28 157 GLU A O 1
ATOM 1188 N N . ALA A 1 150 ? -19.757 -45.959 21.061 1.00 19.41 158 ALA A N 1
ATOM 1189 C CA . ALA A 1 150 ? -19.706 -47.407 21.296 1.00 20.39 158 ALA A CA 1
ATOM 1190 C C . ALA A 1 150 ? -19.175 -47.713 22.716 1.00 25.32 158 ALA A C 1
ATOM 1191 O O . ALA A 1 150 ? -19.734 -48.576 23.389 1.00 25.31 158 ALA A O 1
ATOM 1193 N N . VAL A 1 151 ? -18.109 -47.000 23.167 1.00 22.41 159 VAL A N 1
ATOM 1194 C CA . VAL A 1 151 ? -17.494 -47.182 24.503 1.00 22.71 159 VAL A CA 1
ATOM 1195 C C . VAL A 1 151 ? -18.513 -46.797 25.585 1.00 27.21 159 VAL A C 1
ATOM 1196 O O . VAL A 1 151 ? -18.687 -47.550 26.548 1.00 26.96 159 VAL A O 1
ATOM 1200 N N . GLN A 1 152 ? -19.221 -45.663 25.400 1.00 24.38 160 GLN A N 1
ATOM 1201 C CA . GLN A 1 152 ? -20.224 -45.180 26.353 1.00 25.00 160 GLN A CA 1
ATOM 1202 C C . GLN A 1 152 ? -21.461 -46.095 26.399 1.00 33.37 160 GLN A C 1
ATOM 1203 O O . GLN A 1 152 ? -22.090 -46.203 27.454 1.00 33.30 160 GLN A O 1
ATOM 1209 N N . ASN A 1 153 ? -21.811 -46.734 25.271 1.00 31.72 161 ASN A N 1
ATOM 1210 C CA . ASN A 1 153 ? -22.984 -47.610 25.204 1.00 33.76 161 ASN A CA 1
ATOM 1211 C C . ASN A 1 153 ? -22.671 -49.050 25.629 1.00 41.23 161 ASN A C 1
ATOM 1212 O O . ASN A 1 153 ? -23.590 -49.864 25.670 1.00 41.22 161 ASN A O 1
ATOM 1214 N N . ALA A 1 154 ? -21.399 -49.366 25.951 1.00 41.19 162 ALA A N 1
ATOM 1215 C CA . ALA A 1 154 ? -20.983 -50.708 26.373 1.00 43.74 162 ALA A CA 1
ATOM 1216 C C . ALA A 1 154 ? -21.663 -51.131 27.681 1.00 52.37 162 ALA A C 1
ATOM 1217 O O . ALA A 1 154 ? -22.012 -50.274 28.499 1.00 51.49 162 ALA A O 1
ATOM 1219 N N . LYS A 1 155 ? -21.860 -52.456 27.865 1.00 52.70 163 LYS A N 1
ATOM 1220 C CA . LYS A 1 155 ? -22.452 -53.019 29.083 1.00 53.76 163 LYS A CA 1
ATOM 1221 C C . LYS A 1 155 ? -21.466 -52.858 30.248 1.00 59.12 163 LYS A C 1
ATOM 1222 O O . LYS A 1 155 ? -21.858 -52.412 31.328 1.00 59.08 163 LYS A O 1
ATOM 1224 N N . LYS A 1 156 ? -20.178 -53.182 30.002 1.00 56.32 164 LYS A N 1
ATOM 1225 C CA . LYS A 1 156 ? -19.105 -53.074 30.985 1.00 56.32 164 LYS A CA 1
ATOM 1226 C C . LYS A 1 156 ? -18.468 -51.682 30.910 1.00 59.33 164 LYS A C 1
ATOM 1227 O O . LYS A 1 156 ? -17.712 -51.394 29.979 1.00 59.41 164 LYS A O 1
ATOM 1229 N N . LYS A 1 157 ? -18.799 -50.816 31.885 1.00 54.44 165 LYS A N 1
ATOM 1230 C CA . LYS A 1 157 ? -18.281 -49.453 31.978 1.00 53.21 165 LYS A CA 1
ATOM 1231 C C . LYS A 1 157 ? -16.772 -49.474 32.249 1.00 54.84 165 LYS A C 1
ATOM 1232 O O . LYS A 1 157 ? -16.320 -50.115 33.205 1.00 55.46 165 LYS A O 1
ATOM 1234 N N . ASP A 1 158 ? -16.000 -48.810 31.371 1.00 47.22 166 ASP A N 1
ATOM 1235 C CA . ASP A 1 158 ? -14.546 -48.704 31.474 1.00 45.42 166 ASP A CA 1
ATOM 1236 C C . ASP A 1 158 ? -14.161 -47.218 31.401 1.00 45.97 166 ASP A C 1
ATOM 1237 O O . ASP A 1 158 ? -14.084 -46.638 30.309 1.00 44.35 166 ASP A O 1
ATOM 1242 N N . GLU A 1 159 ? -13.954 -46.606 32.584 1.00 40.37 167 GLU A N 1
ATOM 1243 C CA . GLU A 1 159 ? -13.600 -45.195 32.771 1.00 38.77 167 GLU A CA 1
ATOM 1244 C C . GLU A 1 159 ? -12.316 -44.804 32.031 1.00 37.70 167 GLU A C 1
ATOM 1245 O O . GLU A 1 159 ? -12.269 -43.709 31.470 1.00 35.28 167 GLU A O 1
ATOM 1251 N N . ALA A 1 160 ? -11.298 -45.692 32.012 1.00 32.21 168 ALA A N 1
ATOM 1252 C CA . ALA A 1 160 ? -10.024 -45.446 31.316 1.00 31.53 168 ALA A CA 1
ATOM 1253 C C . ALA A 1 160 ? -10.196 -45.469 29.780 1.00 32.85 168 ALA A C 1
ATOM 1254 O O . ALA A 1 160 ? -9.556 -44.682 29.082 1.00 30.93 168 ALA A O 1
ATOM 1256 N N . LYS A 1 161 ? -11.071 -46.352 29.264 1.00 28.81 169 LYS A N 1
ATOM 1257 C CA . LYS A 1 161 ? -11.357 -46.446 27.835 1.00 28.01 169 LYS A CA 1
ATOM 1258 C C . LYS A 1 161 ? -12.191 -45.240 27.422 1.00 28.44 169 LYS A C 1
ATOM 1259 O O . LYS A 1 161 ? -11.963 -44.688 26.345 1.00 26.39 169 LYS A O 1
ATOM 1265 N N . THR A 1 162 ? -13.133 -44.824 28.298 1.00 23.76 170 THR A N 1
ATOM 1266 C CA . THR A 1 162 ? -13.984 -43.650 28.091 1.00 22.44 170 THR A CA 1
ATOM 1267 C C . THR A 1 162 ? -13.111 -42.397 28.003 1.00 23.60 170 THR A C 1
ATOM 1268 O O . THR A 1 162 ? -13.274 -41.627 27.062 1.00 21.22 170 THR A O 1
ATOM 1272 N N . ALA A 1 163 ? -12.178 -42.215 28.964 1.00 20.25 171 ALA A N 1
ATOM 1273 C CA . ALA A 1 163 ? -11.276 -41.056 29.027 1.00 19.40 171 ALA A CA 1
ATOM 1274 C C . ALA A 1 163 ? -10.396 -40.961 27.775 1.00 21.20 171 ALA A C 1
ATOM 1275 O O . ALA A 1 163 ? -10.109 -39.856 27.301 1.00 18.63 171 ALA A O 1
ATOM 1277 N N . LYS A 1 164 ? -9.951 -42.106 27.244 1.00 19.47 172 LYS A N 1
ATOM 1278 C CA . LYS A 1 164 ? -9.100 -42.093 26.042 1.00 19.54 172 LYS A CA 1
ATOM 1279 C C . LYS A 1 164 ? -9.932 -41.709 24.840 1.00 20.24 172 LYS A C 1
ATOM 1280 O O . LYS A 1 164 ? -9.453 -40.973 23.962 1.00 20.57 172 LYS A O 1
ATOM 1286 N N . ALA A 1 165 ? -11.167 -42.241 24.764 1.00 16.49 173 ALA A N 1
ATOM 1287 C CA . ALA A 1 165 ? -12.059 -41.926 23.644 1.00 15.73 173 ALA A CA 1
ATOM 1288 C C . ALA A 1 165 ? -12.401 -40.423 23.663 1.00 19.20 173 ALA A C 1
ATOM 1289 O O . ALA A 1 165 ? -12.497 -39.804 22.614 1.00 18.19 173 ALA A O 1
ATOM 1291 N N . GLU A 1 166 ? -12.561 -39.838 24.854 1.00 15.20 174 GLU A N 1
ATOM 1292 C CA . GLU A 1 166 ? -12.887 -38.415 24.993 1.00 14.68 174 GLU A CA 1
ATOM 1293 C C . GLU A 1 166 ? -11.742 -37.521 2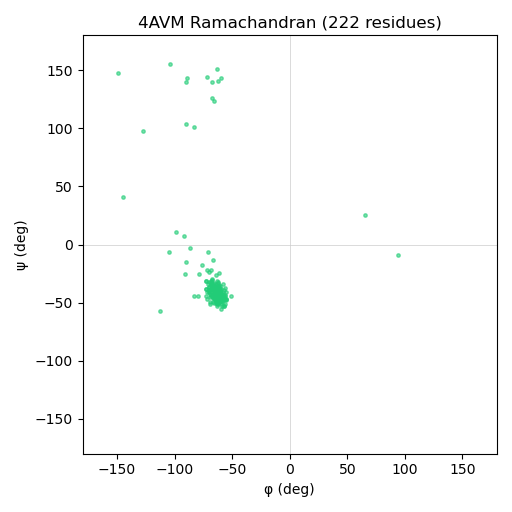4.601 1.00 19.72 174 GLU A C 1
ATOM 1294 O O . GLU A 1 166 ? -11.991 -36.461 24.046 1.00 18.99 174 GLU A O 1
ATOM 1300 N N . GLU A 1 167 ? -10.491 -37.923 24.893 1.00 19.02 175 GLU A N 1
ATOM 1301 C CA . GLU A 1 167 ? -9.325 -37.132 24.505 1.00 20.12 175 GLU A CA 1
ATOM 1302 C C . GLU A 1 167 ? -9.159 -37.190 22.975 1.00 21.93 175 GLU A C 1
ATOM 1303 O O . GLU A 1 167 ? -8.884 -36.168 22.363 1.00 20.10 175 GLU A O 1
ATOM 1305 N N . GLU A 1 168 ? -9.359 -38.377 22.364 1.00 17.68 176 GLU A N 1
ATOM 1306 C CA . GLU A 1 168 ? -9.274 -38.544 20.909 1.00 17.57 176 GLU A CA 1
ATOM 1307 C C . GLU A 1 168 ? -10.328 -37.673 20.215 1.00 19.60 176 GLU A C 1
ATOM 1308 O O . GLU A 1 168 ? -10.041 -37.089 19.171 1.00 19.80 176 GLU A O 1
ATOM 1314 N N . PHE A 1 169 ? -11.531 -37.565 20.803 1.00 14.06 177 PHE A N 1
ATOM 1315 C CA . PHE A 1 169 ? -12.604 -36.702 20.272 1.00 14.06 177 PHE A CA 1
ATOM 1316 C C . PHE A 1 169 ? -12.111 -35.261 20.215 1.00 16.65 177 PHE A C 1
ATOM 1317 O O . PHE A 1 169 ? -12.242 -34.600 19.185 1.00 14.90 177 PHE A O 1
ATOM 1325 N N . ASN A 1 170 ? -11.594 -34.764 21.351 1.00 12.93 178 ASN A N 1
ATOM 1326 C CA . ASN A 1 170 ? -11.105 -33.375 21.472 1.00 12.77 178 ASN A CA 1
ATOM 1327 C C . ASN A 1 170 ? -9.981 -33.079 20.497 1.00 15.39 178 ASN A C 1
ATOM 1328 O O . ASN A 1 170 ? -9.974 -32.024 19.862 1.00 14.37 178 ASN A O 1
ATOM 1333 N N . LYS A 1 171 ? -9.013 -34.001 20.398 1.00 13.83 179 LYS A N 1
ATOM 1334 C CA . LYS A 1 171 ? -7.871 -33.809 19.499 1.00 14.85 179 LYS A CA 1
ATOM 1335 C C . LYS A 1 171 ? -8.354 -33.755 18.053 1.00 18.14 179 LYS A C 1
ATOM 1336 O O . LYS A 1 171 ? -7.965 -32.832 17.348 1.00 16.57 179 LYS A O 1
ATOM 1342 N N . ALA A 1 172 ? -9.286 -34.653 17.647 1.00 15.79 180 ALA A N 1
ATOM 1343 C CA . ALA A 1 172 ? -9.826 -34.681 16.277 1.00 14.62 180 ALA A CA 1
ATOM 1344 C C . ALA A 1 172 ? -10.591 -33.416 15.943 1.00 16.69 180 ALA A C 1
ATOM 1345 O O . ALA A 1 172 ? -10.453 -32.926 14.829 1.00 16.69 180 ALA A O 1
ATOM 1347 N N . GLN A 1 173 ? -11.365 -32.872 16.889 1.00 13.61 181 GLN A N 1
ATOM 1348 C CA . GLN A 1 173 ? -12.092 -31.619 16.655 1.00 13.38 181 GLN A CA 1
ATOM 1349 C C . GLN A 1 173 ? -11.119 -30.464 16.390 1.00 14.57 181 GLN A C 1
ATOM 1350 O O . GLN A 1 173 ? -11.259 -29.750 15.408 1.00 14.23 181 GLN A O 1
ATOM 1356 N N . THR A 1 174 ? -10.130 -30.284 17.265 1.00 11.59 182 THR A N 1
ATOM 1357 C CA . THR A 1 174 ? -9.145 -29.194 17.128 1.00 11.75 182 THR A CA 1
ATOM 1358 C C . THR A 1 174 ? -8.352 -29.280 15.813 1.00 14.23 182 THR A C 1
ATOM 1359 O O . THR A 1 174 ? -8.150 -28.255 15.180 1.00 12.55 182 THR A O 1
ATOM 1363 N N . VAL A 1 175 ? -7.845 -30.461 15.444 1.00 12.09 183 VAL A N 1
ATOM 1364 C CA . VAL A 1 175 ? -7.006 -30.561 14.244 1.00 12.37 183 VAL A CA 1
ATOM 1365 C C . VAL A 1 175 ? -7.877 -30.293 12.989 1.00 15.67 183 VAL A C 1
ATOM 1366 O O . VAL A 1 175 ? -7.435 -29.631 12.038 1.00 16.30 183 VAL A O 1
ATOM 1370 N N . PHE A 1 176 ? -9.126 -30.785 13.000 1.00 12.92 184 PHE A N 1
ATOM 1371 C CA . PHE A 1 176 ? -10.033 -30.538 11.876 1.00 11.42 184 PHE A CA 1
ATOM 1372 C C . PHE A 1 176 ? -10.294 -29.041 11.756 1.00 15.45 184 PHE A C 1
ATOM 1373 O O . PHE A 1 176 ? -10.121 -28.484 10.673 1.00 14.16 184 PHE A O 1
ATOM 1381 N N . GLU A 1 177 ? -10.658 -28.385 12.873 1.00 13.49 185 GLU A N 1
ATOM 1382 C CA . GLU A 1 177 ? -10.977 -26.956 12.849 1.00 14.90 185 GLU A CA 1
ATOM 1383 C C . GLU A 1 177 ? -9.766 -26.088 12.446 1.00 17.42 185 GLU A C 1
ATOM 1384 O O . GLU A 1 177 ? -9.976 -25.053 11.804 1.00 16.91 185 GLU A O 1
ATOM 1390 N N . ASP A 1 178 ? -8.507 -26.504 12.786 1.00 12.01 186 ASP A N 1
ATOM 1391 C CA . ASP A 1 178 ? -7.321 -25.757 12.319 1.00 12.01 186 ASP A CA 1
ATOM 1392 C C . ASP A 1 178 ? -7.280 -25.722 10.775 1.00 16.55 186 ASP A C 1
ATOM 1393 O O . ASP A 1 178 ? -7.105 -24.656 10.182 1.00 16.47 186 ASP A O 1
ATOM 1398 N N . LEU A 1 179 ? -7.476 -26.883 10.139 1.00 14.38 187 LEU A N 1
ATOM 1399 C CA . LEU A 1 179 ? -7.467 -26.986 8.679 1.00 14.84 187 LEU A CA 1
ATOM 1400 C C . LEU A 1 179 ? -8.672 -26.322 8.061 1.00 17.87 187 LEU A C 1
ATOM 1401 O O . LEU A 1 179 ? -8.550 -25.663 7.016 1.00 17.06 187 LEU A O 1
ATOM 1406 N N . ASN A 1 180 ? -9.835 -26.469 8.703 1.00 15.03 188 ASN A N 1
ATOM 1407 C CA . ASN A 1 180 ? -11.059 -25.850 8.211 1.00 14.39 188 ASN A CA 1
ATOM 1408 C C . ASN A 1 180 ? -10.885 -24.313 8.228 1.00 17.21 188 ASN A C 1
ATOM 1409 O O . ASN A 1 180 ? -11.118 -23.680 7.206 1.00 15.81 188 ASN A O 1
ATOM 1414 N N . GLN A 1 181 ? -10.375 -23.735 9.329 1.00 12.50 189 GLN A N 1
ATOM 1415 C CA . GLN A 1 181 ? -10.168 -22.280 9.423 1.00 13.62 189 GLN A CA 1
ATOM 1416 C C . GLN A 1 181 ? -9.187 -21.749 8.353 1.00 17.31 189 GLN A C 1
ATOM 1417 O O . GLN A 1 181 ? -9.417 -20.694 7.736 1.00 16.36 189 GLN A O 1
ATOM 1423 N N . GLU A 1 182 ? -8.094 -22.490 8.140 1.00 15.48 190 GLU A N 1
ATOM 1424 C CA . GLU A 1 182 ? -7.064 -22.131 7.162 1.00 16.28 190 GLU A CA 1
ATOM 1425 C C . GLU A 1 182 ? -7.657 -22.117 5.754 1.00 20.10 190 GLU A C 1
ATOM 1426 O O . GLU A 1 182 ? -7.523 -21.111 5.073 1.00 20.09 190 GLU A O 1
ATOM 1432 N N . LEU A 1 183 ? -8.401 -23.173 5.368 1.00 15.80 191 LEU A N 1
ATOM 1433 C CA . LEU A 1 183 ? -8.969 -23.261 4.016 1.00 15.05 191 LEU A CA 1
ATOM 1434 C C . LEU A 1 183 ? -10.130 -22.315 3.780 1.00 20.40 191 LEU A C 1
ATOM 1435 O O . LEU A 1 183 ? -10.286 -21.817 2.666 1.00 18.83 191 LEU A O 1
ATOM 1440 N N . LEU A 1 184 ? -10.921 -22.017 4.815 1.00 15.85 192 LEU A N 1
ATOM 1441 C CA . LEU A 1 184 ? -12.022 -21.080 4.645 1.00 17.02 192 LEU A CA 1
ATOM 1442 C C . LEU A 1 184 ? -11.499 -19.658 4.441 1.00 21.96 192 LEU A C 1
ATOM 1443 O O . LEU A 1 184 ? -12.165 -18.840 3.798 1.00 21.96 192 LEU A O 1
ATOM 1448 N N . GLU A 1 185 ? -10.282 -19.392 4.912 1.00 19.97 193 GLU A N 1
ATOM 1449 C CA . GLU A 1 185 ? -9.608 -18.105 4.709 1.00 21.35 193 GLU A CA 1
ATOM 1450 C C . GLU A 1 185 ? -8.913 -18.082 3.312 1.00 25.65 193 GLU A C 1
ATOM 1451 O O . GLU A 1 185 ? -9.012 -17.087 2.591 1.00 27.05 193 GLU A O 1
ATOM 1457 N N . GLU A 1 186 ? -8.219 -19.177 2.940 1.00 17.97 194 GLU A N 1
ATOM 1458 C CA . GLU A 1 186 ? -7.500 -19.218 1.664 1.00 16.43 194 GLU A CA 1
ATOM 1459 C C . GLU A 1 186 ? -8.369 -19.326 0.412 1.00 20.45 194 GLU A C 1
ATOM 1460 O O . GLU A 1 186 ? -8.057 -18.653 -0.582 1.00 20.20 194 GLU A O 1
ATOM 1466 N N . LEU A 1 187 ? -9.363 -20.230 0.400 1.00 15.99 195 LEU A N 1
ATOM 1467 C CA . LEU A 1 187 ? -10.148 -20.533 -0.809 1.00 16.02 195 LEU A CA 1
ATOM 1468 C C . LEU A 1 187 ? -10.826 -19.317 -1.498 1.00 21.17 195 LEU A C 1
ATOM 1469 O O . LEU A 1 187 ? -10.652 -19.205 -2.724 1.00 21.93 195 LEU A O 1
ATOM 1474 N N . PRO A 1 188 ? -11.541 -18.395 -0.806 1.00 18.50 196 PRO A N 1
ATOM 1475 C CA . PRO A 1 188 ? -12.152 -17.257 -1.522 1.00 18.28 196 PRO A CA 1
ATOM 1476 C C . PRO A 1 188 ? -11.103 -16.315 -2.115 1.00 21.16 196 PRO A C 1
ATOM 1477 O O . PRO A 1 188 ? -11.334 -15.755 -3.183 1.00 19.68 196 PRO A O 1
ATOM 1481 N N . ILE A 1 189 ? -9.945 -16.151 -1.447 1.00 18.58 197 ILE A N 1
ATOM 1482 C CA . ILE A 1 189 ? -8.882 -15.267 -1.940 1.00 17.13 197 ILE A CA 1
ATOM 1483 C C . ILE A 1 189 ? -8.284 -15.892 -3.228 1.00 20.22 197 ILE A C 1
ATOM 1484 O O . ILE A 1 189 ? -8.046 -15.194 -4.211 1.00 18.85 197 ILE A O 1
ATOM 1489 N N . LEU A 1 190 ? -8.058 -17.201 -3.207 1.00 16.89 198 LEU A N 1
ATOM 1490 C CA . LEU A 1 190 ? -7.542 -17.916 -4.378 1.00 17.24 198 LEU A CA 1
ATOM 1491 C C . LEU A 1 190 ? -8.547 -17.857 -5.527 1.00 18.20 198 LEU A C 1
ATOM 1492 O O . LEU A 1 190 ? -8.173 -17.638 -6.683 1.00 16.16 198 LEU A O 1
ATOM 1497 N N . TYR A 1 191 ? -9.816 -18.036 -5.204 1.00 15.79 199 TYR A N 1
ATOM 1498 C CA . TYR A 1 191 ? -10.892 -18.001 -6.178 1.00 15.53 199 TYR A CA 1
ATOM 1499 C C . TYR A 1 191 ? -10.957 -16.643 -6.854 1.00 17.85 199 TYR A C 1
ATOM 1500 O O . TYR A 1 191 ? -11.026 -16.582 -8.086 1.00 15.27 199 TYR A O 1
ATOM 1509 N N . ASN A 1 192 ? -10.845 -15.565 -6.066 1.00 15.09 200 ASN A N 1
ATOM 1510 C CA . ASN A 1 192 ? -10.873 -14.224 -6.635 1.00 15.63 200 ASN A CA 1
ATOM 1511 C C . ASN A 1 192 ? -9.647 -13.932 -7.504 1.00 19.93 200 ASN A C 1
ATOM 1512 O O . ASN A 1 192 ? -9.775 -13.169 -8.475 1.00 19.33 200 ASN A O 1
ATOM 1517 N N . SER A 1 193 ? -8.484 -14.571 -7.187 1.00 15.33 201 SER A N 1
ATOM 1518 C CA . SER A 1 193 ? -7.210 -14.346 -7.896 1.00 13.98 201 SER A CA 1
ATOM 1519 C C . SER A 1 193 ? -7.226 -14.832 -9.357 1.00 16.39 201 SER A C 1
ATOM 1520 O O . SER A 1 193 ? -6.334 -14.462 -10.106 1.00 16.14 201 SER A O 1
ATOM 1523 N N . ARG A 1 194 ? -8.224 -15.632 -9.772 1.00 14.49 202 ARG A N 1
ATOM 1524 C CA . ARG A 1 194 ? -8.335 -16.099 -11.153 1.00 14.31 202 ARG A CA 1
ATOM 1525 C C . ARG A 1 194 ? -8.510 -14.911 -12.102 1.00 18.67 202 ARG A C 1
ATOM 1526 O O . ARG A 1 194 ? -8.020 -14.953 -13.229 1.00 18.22 202 ARG A O 1
ATOM 1534 N N . ILE A 1 195 ? -9.181 -13.844 -11.634 1.00 15.75 203 ILE A N 1
ATOM 1535 C CA . ILE A 1 195 ? -9.406 -12.608 -12.377 1.00 14.91 203 ILE A CA 1
ATOM 1536 C C . ILE A 1 195 ? -8.042 -11.972 -12.746 1.00 16.87 203 ILE A C 1
ATOM 1537 O O . ILE A 1 195 ? -7.781 -11.745 -13.931 1.00 13.13 203 ILE A O 1
ATOM 1542 N N . GLY A 1 196 ? -7.200 -11.726 -11.746 1.00 14.90 204 GLY A N 1
ATOM 1543 C CA . GLY A 1 196 ? -5.864 -11.160 -11.959 1.00 14.22 204 GLY A CA 1
ATOM 1544 C C . GLY A 1 196 ? -5.020 -12.010 -12.883 1.00 16.93 204 GLY A C 1
ATOM 1545 O O . GLY A 1 196 ? -4.199 -11.482 -13.651 1.00 15.76 204 GLY A O 1
ATOM 1546 N N . CYS A 1 197 ? -5.210 -13.341 -12.813 1.00 13.89 205 CYS A N 1
ATOM 1547 C CA . CYS A 1 197 ? -4.473 -14.256 -13.681 1.00 14.98 205 CYS A CA 1
ATOM 1548 C C . CYS A 1 197 ? -4.855 -14.008 -15.138 1.00 14.10 205 CYS A C 1
ATOM 1549 O O . CYS A 1 197 ? -3.980 -13.819 -15.983 1.00 11.23 205 CYS A O 1
ATOM 1552 N N . TYR A 1 198 ? -6.146 -13.977 -15.416 1.00 12.39 206 TYR A N 1
ATOM 1553 C CA . TYR A 1 198 ? -6.653 -13.783 -16.789 1.00 12.31 206 TYR A CA 1
ATOM 1554 C C . TYR A 1 198 ? -6.222 -12.405 -17.339 1.00 14.76 206 TYR A C 1
ATOM 1555 O O . TYR A 1 198 ? -5.814 -12.301 -18.511 1.00 13.07 206 TYR A O 1
ATOM 1564 N N . VAL A 1 199 ? -6.288 -11.373 -16.491 1.00 11.48 207 VAL A N 1
ATOM 1565 C CA . VAL A 1 199 ? -5.852 -10.016 -16.862 1.00 11.12 207 VAL A CA 1
ATOM 1566 C C . VAL A 1 199 ? -4.377 -10.089 -17.307 1.00 14.01 207 VAL A C 1
ATOM 1567 O O . VAL A 1 199 ? -4.045 -9.638 -18.404 1.00 14.54 207 VAL A O 1
ATOM 1571 N N . THR A 1 200 ? -3.509 -10.677 -16.466 1.00 9.79 208 THR A N 1
ATOM 1572 C CA . THR A 1 200 ? -2.065 -10.754 -16.809 1.00 9.83 208 THR A CA 1
ATOM 1573 C C . THR A 1 200 ? -1.826 -11.501 -18.098 1.00 11.47 208 THR A C 1
ATOM 1574 O O . THR A 1 200 ? -1.098 -11.014 -18.934 1.00 10.44 208 THR A O 1
ATOM 1578 N N . ILE A 1 201 ? -2.384 -12.705 -18.235 1.00 11.99 209 ILE A N 1
ATOM 1579 C CA . ILE A 1 201 ? -2.177 -13.526 -19.425 1.00 12.99 209 ILE A CA 1
ATOM 1580 C C . ILE A 1 201 ? -2.583 -12.786 -20.700 1.00 14.62 209 ILE A C 1
ATOM 1581 O O . ILE A 1 201 ? -1.802 -12.761 -21.640 1.00 13.23 209 ILE A O 1
ATOM 1586 N N . PHE A 1 202 ? -3.796 -12.228 -20.746 1.00 9.94 210 PHE A N 1
ATOM 1587 C CA . PHE A 1 202 ? -4.274 -11.643 -21.985 1.00 10.24 210 PHE A CA 1
ATOM 1588 C C . PHE A 1 202 ? -3.670 -10.236 -22.235 1.00 11.50 210 PHE A C 1
ATOM 1589 O O . PHE A 1 202 ? -3.542 -9.868 -23.384 1.00 10.60 210 PHE A O 1
ATOM 1597 N N . GLN A 1 203 ? -3.250 -9.505 -21.203 1.00 7.73 211 GLN A N 1
ATOM 1598 C CA . GLN A 1 203 ? -2.543 -8.233 -21.464 1.00 8.37 211 GLN A CA 1
ATOM 1599 C C . GLN A 1 203 ? -1.136 -8.539 -21.982 1.00 11.95 211 GLN A C 1
ATOM 1600 O O . GLN A 1 203 ? -0.632 -7.815 -22.827 1.00 11.73 211 GLN A O 1
ATOM 1606 N N . ASN A 1 204 ? -0.537 -9.650 -21.538 1.00 10.38 212 ASN A N 1
ATOM 1607 C CA . ASN A 1 204 ? 0.795 -10.046 -22.034 1.00 9.55 212 ASN A CA 1
ATOM 1608 C C . ASN A 1 204 ? 0.725 -10.486 -23.496 1.00 12.92 212 ASN A C 1
ATOM 1609 O O . ASN A 1 204 ? 1.511 -10.009 -24.303 1.00 11.10 212 ASN A O 1
ATOM 1614 N N . ILE A 1 205 ? -0.227 -11.380 -23.842 1.00 10.09 213 ILE A N 1
ATOM 1615 C CA . ILE A 1 205 ? -0.459 -11.796 -25.220 1.00 9.93 213 ILE A CA 1
ATOM 1616 C C . ILE A 1 205 ? -0.728 -10.558 -26.088 1.00 14.31 213 ILE A C 1
ATOM 1617 O O . ILE A 1 205 ? -0.163 -10.449 -27.185 1.00 13.73 213 ILE A O 1
ATOM 1622 N N . SER A 1 206 ? -1.606 -9.655 -25.620 1.00 10.63 214 SER A N 1
ATOM 1623 C CA . SER A 1 206 ? -1.928 -8.430 -26.382 1.00 11.74 214 SER A CA 1
ATOM 1624 C C . SER A 1 206 ? -0.671 -7.572 -26.632 1.00 14.91 214 SER A C 1
ATOM 1625 O O . SER A 1 206 ? -0.433 -7.166 -27.783 1.00 13.40 214 SER A O 1
ATOM 1628 N N . ASN A 1 207 ? 0.120 -7.305 -25.590 1.00 12.02 215 ASN A N 1
ATOM 1629 C CA . ASN A 1 207 ? 1.339 -6.483 -25.756 1.00 12.79 215 ASN A CA 1
ATOM 1630 C C . ASN A 1 207 ? 2.300 -7.101 -26.786 1.00 14.43 215 ASN A C 1
ATOM 1631 O O . ASN A 1 207 ? 2.788 -6.390 -27.671 1.00 14.30 215 ASN A O 1
ATOM 1636 N N . LEU A 1 208 ? 2.541 -8.423 -26.687 1.00 10.46 216 LEU A N 1
ATOM 1637 C CA . LEU A 1 208 ? 3.471 -9.149 -27.572 1.00 11.94 216 LEU A CA 1
ATOM 1638 C C . LEU A 1 208 ? 2.986 -9.142 -29.034 1.00 14.92 216 LEU A C 1
ATOM 1639 O O . LEU A 1 208 ? 3.800 -8.993 -29.942 1.00 11.99 216 LEU A O 1
ATOM 1644 N N . ARG A 1 209 ? 1.672 -9.316 -29.248 1.00 11.80 217 ARG A N 1
ATOM 1645 C CA . ARG A 1 209 ? 1.104 -9.311 -30.610 1.00 10.80 217 ARG A CA 1
ATOM 1646 C C . ARG A 1 209 ? 1.136 -7.924 -31.169 1.00 14.71 217 ARG A C 1
ATOM 1647 O O . ARG A 1 209 ? 1.352 -7.788 -32.376 1.00 16.30 217 ARG A O 1
ATOM 1655 N N . ASP A 1 210 ? 0.962 -6.878 -30.330 1.00 10.19 218 ASP A N 1
ATOM 1656 C CA . ASP A 1 210 ? 1.045 -5.530 -30.926 1.00 10.15 218 ASP A CA 1
ATOM 1657 C C . ASP A 1 210 ? 2.446 -5.278 -31.524 1.00 16.38 218 ASP A C 1
ATOM 1658 O O . ASP A 1 210 ? 2.551 -4.759 -32.642 1.00 15.97 218 ASP A O 1
ATOM 1663 N N . VAL A 1 211 ? 3.523 -5.658 -30.783 1.00 12.55 219 VAL A N 1
ATOM 1664 C CA . VAL A 1 211 ? 4.916 -5.506 -31.289 1.00 11.82 219 VAL A CA 1
ATOM 1665 C C . VAL A 1 211 ? 5.051 -6.332 -32.545 1.00 16.68 219 VAL A C 1
ATOM 1666 O O . VAL A 1 211 ? 5.627 -5.861 -33.531 1.00 14.94 219 VAL A O 1
ATOM 1670 N N . PHE A 1 212 ? 4.563 -7.609 -32.485 1.00 15.37 220 PHE A N 1
ATOM 1671 C CA . PHE A 1 212 ? 4.626 -8.542 -33.602 1.00 15.91 220 PHE A CA 1
ATOM 1672 C C . PHE A 1 212 ? 3.976 -7.957 -34.842 1.00 18.17 220 PHE A C 1
ATOM 1673 O O . PHE A 1 212 ? 4.597 -8.005 -35.887 1.00 16.95 220 PHE A O 1
ATOM 1681 N N . TYR A 1 213 ? 2.762 -7.369 -34.733 1.00 15.33 221 TYR A N 1
ATOM 1682 C CA . TYR A 1 213 ? 2.070 -6.789 -35.883 1.00 14.58 221 TYR A CA 1
ATOM 1683 C C . TYR A 1 213 ? 2.818 -5.612 -36.440 1.00 18.67 221 TYR A C 1
ATOM 1684 O O . TYR A 1 213 ? 2.933 -5.512 -37.666 1.00 17.76 221 TYR A O 1
ATOM 1693 N N . ARG A 1 214 ? 3.279 -4.691 -35.558 1.00 15.10 222 ARG A N 1
ATOM 1694 C CA . ARG A 1 214 ? 3.980 -3.496 -36.003 1.00 15.99 222 ARG A CA 1
ATOM 1695 C C . ARG A 1 214 ? 5.291 -3.881 -36.732 1.00 20.35 222 ARG A C 1
ATOM 1696 O O . ARG A 1 214 ? 5.547 -3.389 -37.843 1.00 19.36 222 ARG A O 1
ATOM 1704 N N . GLU A 1 215 ? 6.082 -4.773 -36.142 1.00 16.38 223 GLU A N 1
ATOM 1705 C CA . GLU A 1 215 ? 7.364 -5.164 -36.756 1.00 15.64 223 GLU A CA 1
ATOM 1706 C C . GLU A 1 215 ? 7.137 -5.979 -38.045 1.00 18.35 223 GLU A C 1
ATOM 1707 O O . GLU A 1 215 ? 7.803 -5.710 -39.050 1.00 16.40 223 GLU A O 1
ATOM 1713 N N . MET A 1 216 ? 6.176 -6.923 -38.044 1.00 14.85 224 MET A N 1
ATOM 1714 C CA A MET A 1 216 ? 5.875 -7.705 -39.244 0.42 14.21 224 MET A CA 1
ATOM 1715 C CA B MET A 1 216 ? 5.890 -7.701 -39.245 0.58 14.00 224 MET A CA 1
ATOM 1716 C C . MET A 1 216 ? 5.337 -6.818 -40.350 1.00 18.25 224 MET A C 1
ATOM 1717 O O . MET A 1 216 ? 5.682 -7.034 -41.511 1.00 17.38 224 MET A O 1
ATOM 1726 N N . SER A 1 217 ? 4.521 -5.789 -39.998 1.00 16.60 225 SER A N 1
ATOM 1727 C CA . SER A 1 217 ? 3.980 -4.874 -41.016 1.00 16.53 225 SER A CA 1
ATOM 1728 C C . SER A 1 217 ? 5.106 -4.152 -41.761 1.00 19.01 225 SER A C 1
ATOM 1729 O O . SER A 1 217 ? 4.986 -3.907 -42.966 1.00 17.72 225 SER A O 1
ATOM 1732 N N . LYS A 1 218 ? 6.196 -3.817 -41.043 1.00 16.48 226 LYS A N 1
ATOM 1733 C CA . LYS A 1 218 ? 7.343 -3.113 -41.647 1.00 16.70 226 LYS A CA 1
ATOM 1734 C C . LYS A 1 218 ? 8.020 -3.995 -42.673 1.00 17.40 226 LYS A C 1
ATOM 1735 O O . LYS A 1 218 ? 8.197 -3.561 -43.815 1.00 16.55 226 LYS A O 1
ATOM 1741 N N . LEU A 1 219 ? 8.352 -5.250 -42.302 1.00 16.61 227 LEU A N 1
ATOM 1742 C CA . LEU A 1 219 ? 9.003 -6.190 -43.232 1.00 16.66 227 LEU A CA 1
ATOM 1743 C C . LEU A 1 219 ? 8.098 -6.537 -44.407 1.00 19.30 227 LEU A C 1
ATOM 1744 O O . LEU A 1 219 ? 8.575 -6.712 -45.525 1.00 17.39 227 LEU A O 1
ATOM 1749 N N . ASN A 1 220 ? 6.796 -6.687 -44.133 1.00 15.42 228 ASN A N 1
ATOM 1750 C CA . ASN A 1 220 ? 5.781 -6.979 -45.135 1.00 14.41 228 ASN A CA 1
ATOM 1751 C C . ASN A 1 220 ? 5.675 -5.836 -46.168 1.00 18.47 228 ASN A C 1
ATOM 1752 O O . ASN A 1 220 ? 5.543 -6.095 -47.386 1.00 16.04 228 ASN A O 1
ATOM 1757 N N . HIS A 1 221 ? 5.792 -4.572 -45.705 1.00 17.79 229 HIS A N 1
ATOM 1758 C CA . HIS A 1 221 ? 5.794 -3.421 -46.610 1.00 19.46 229 HIS A CA 1
ATOM 1759 C C . HIS A 1 221 ? 7.073 -3.461 -47.505 1.00 21.61 229 HIS A C 1
ATOM 1760 O O . HIS A 1 221 ? 6.992 -3.226 -48.718 1.00 21.97 229 HIS A O 1
ATOM 1767 N N . ASN A 1 222 ? 8.238 -3.812 -46.913 1.00 17.46 230 ASN A N 1
ATOM 1768 C CA . ASN A 1 222 ? 9.515 -3.939 -47.635 1.00 16.03 230 ASN A CA 1
ATOM 1769 C C . ASN A 1 222 ? 9.430 -5.031 -48.707 1.00 16.54 230 ASN A C 1
ATOM 1770 O O . ASN A 1 222 ? 10.027 -4.893 -49.792 1.00 14.84 230 ASN A O 1
ATOM 1775 N N . LEU A 1 223 ? 8.680 -6.104 -48.414 1.00 13.50 231 LEU A N 1
ATOM 1776 C CA . LEU A 1 223 ? 8.489 -7.202 -49.363 1.00 14.24 231 LEU A CA 1
ATOM 1777 C C . LEU A 1 223 ? 7.801 -6.694 -50.627 1.00 16.97 231 LEU A C 1
ATOM 1778 O O . LEU A 1 223 ? 8.233 -7.029 -51.731 1.00 13.63 231 LEU A O 1
ATOM 1783 N N . TYR A 1 224 ? 6.746 -5.873 -50.466 1.00 14.61 232 TYR A N 1
ATOM 1784 C CA . TYR A 1 224 ? 6.046 -5.277 -51.615 1.00 14.00 232 TYR A CA 1
ATOM 1785 C C . TYR A 1 224 ? 7.060 -4.413 -52.399 1.00 17.96 232 TYR A C 1
ATOM 1786 O O . TYR A 1 224 ? 7.099 -4.466 -53.625 1.00 16.78 232 TYR A O 1
ATOM 1795 N N . GLU A 1 225 ? 7.892 -3.656 -51.699 1.00 14.50 233 GLU A N 1
ATOM 1796 C CA . GLU A 1 225 ? 8.854 -2.761 -52.363 1.00 15.53 233 GLU A CA 1
ATOM 1797 C C . GLU A 1 225 ? 9.962 -3.537 -53.117 1.00 16.54 233 GLU A C 1
ATOM 1798 O O . GLU A 1 225 ? 10.378 -3.105 -54.194 1.00 16.33 233 GLU A O 1
ATOM 1804 N N . VAL A 1 226 ? 10.349 -4.725 -52.610 1.00 14.45 234 VAL A N 1
ATOM 1805 C CA . VAL A 1 226 ? 11.323 -5.616 -53.264 1.00 14.95 234 VAL A CA 1
ATOM 1806 C C . VAL A 1 226 ? 10.735 -6.051 -54.609 1.00 17.27 234 VAL A C 1
ATOM 1807 O O . VAL A 1 226 ? 11.427 -6.000 -55.633 1.00 16.86 234 VAL A O 1
ATOM 1811 N N . MET A 1 227 ? 9.449 -6.451 -54.606 1.00 13.79 235 MET A N 1
ATOM 1812 C CA . MET A 1 227 ? 8.772 -6.867 -55.831 1.00 12.21 235 MET A CA 1
ATOM 1813 C C . MET A 1 227 ? 8.628 -5.702 -56.796 1.00 17.18 235 MET A C 1
ATOM 1814 O O . MET A 1 227 ? 8.778 -5.930 -57.993 1.00 18.00 235 MET A O 1
ATOM 1819 N N . SER A 1 228 ? 8.370 -4.461 -56.300 1.00 14.13 236 SER A N 1
ATOM 1820 C CA . SER A 1 228 ? 8.310 -3.275 -57.183 1.00 13.76 236 SER A CA 1
ATOM 1821 C C . SER A 1 228 ? 9.642 -3.028 -57.865 1.00 18.83 236 SER A C 1
ATOM 1822 O O . SER A 1 228 ? 9.655 -2.675 -59.053 1.00 18.33 236 SER A O 1
ATOM 1825 N N . LYS A 1 229 ? 10.760 -3.206 -57.133 1.00 15.16 237 LYS A N 1
ATOM 1826 C CA . LYS A 1 229 ? 12.114 -3.036 -57.686 1.00 15.93 237 LYS A CA 1
ATOM 1827 C C . LYS A 1 229 ? 12.398 -4.082 -58.759 1.00 19.48 237 LYS A C 1
ATOM 1828 O O . LYS A 1 229 ? 12.992 -3.762 -59.797 1.00 18.34 237 LYS A O 1
ATOM 1834 N N . LEU A 1 230 ? 11.979 -5.344 -58.497 1.00 16.30 238 LEU A N 1
ATOM 1835 C CA . LEU A 1 230 ? 12.150 -6.448 -59.422 1.00 15.68 238 LEU A CA 1
ATOM 1836 C C . LEU A 1 230 ? 11.372 -6.180 -60.720 1.00 18.82 238 LEU A C 1
ATOM 1837 O O . LEU A 1 230 ? 11.896 -6.405 -61.824 1.00 17.14 238 LEU A O 1
ATOM 1842 N N . GLU A 1 231 ? 10.107 -5.728 -60.575 1.00 15.85 239 GLU A N 1
ATOM 1843 C CA . GLU A 1 231 ? 9.247 -5.425 -61.712 1.00 14.31 239 GLU A CA 1
ATOM 1844 C C . GLU A 1 231 ? 9.818 -4.280 -62.564 1.00 21.15 239 GLU A C 1
ATOM 1845 O O . GLU A 1 231 ? 9.845 -4.408 -63.791 1.00 19.35 239 GLU A O 1
ATOM 1851 N N . ARG A 1 232 ? 10.279 -3.175 -61.916 1.00 21.04 240 ARG A N 1
ATOM 1852 C CA . ARG A 1 232 ? 10.862 -2.002 -62.603 1.00 21.36 240 ARG A CA 1
ATOM 1853 C C . ARG A 1 232 ? 12.115 -2.359 -63.374 1.00 24.22 240 ARG A C 1
ATOM 1854 O O . ARG A 1 232 ? 12.253 -1.933 -64.523 1.00 23.50 240 ARG A O 1
ATOM 1857 N N . GLN A 1 233 ? 12.999 -3.185 -62.790 1.00 21.22 241 GLN A N 1
ATOM 1858 C CA . GLN A 1 233 ? 14.219 -3.636 -63.479 1.00 20.57 241 GLN A CA 1
ATOM 1859 C C . GLN A 1 233 ? 13.874 -4.326 -64.812 1.00 23.49 241 GLN A C 1
ATOM 1860 O O . GLN A 1 233 ? 14.564 -4.119 -65.804 1.00 23.32 241 GLN A O 1
ATOM 1866 N N . HIS A 1 234 ? 12.780 -5.096 -64.850 1.00 20.81 242 HIS A N 1
ATOM 1867 C CA . HIS A 1 234 ? 12.418 -5.848 -66.053 1.00 20.58 242 HIS A CA 1
ATOM 1868 C C . HIS A 1 234 ? 11.343 -5.176 -66.915 1.00 27.09 242 HIS A C 1
ATOM 1869 O O . HIS A 1 234 ? 10.909 -5.775 -67.906 1.00 26.96 242 HIS A O 1
ATOM 1876 N N . SER A 1 235 ? 11.015 -3.909 -66.622 1.00 24.28 243 SER A N 1
ATOM 1877 C CA . SER A 1 235 ? 9.987 -3.140 -67.320 1.00 25.74 243 SER A CA 1
ATOM 1878 C C . SER A 1 235 ? 10.451 -2.759 -68.723 1.00 32.80 243 SER A C 1
ATOM 1879 O O . SER A 1 235 ? 11.638 -2.468 -68.923 1.00 33.01 243 SER A O 1
ATOM 1882 N N . ASN A 1 236 ? 9.509 -2.747 -69.684 1.00 29.62 244 ASN A N 1
ATOM 1883 C CA . ASN A 1 236 ? 9.792 -2.414 -71.086 1.00 71.37 244 ASN A CA 1
ATOM 1884 C C . ASN A 1 236 ? 10.016 -0.914 -71.260 1.00 108.52 244 ASN A C 1
ATOM 1885 O O . ASN A 1 2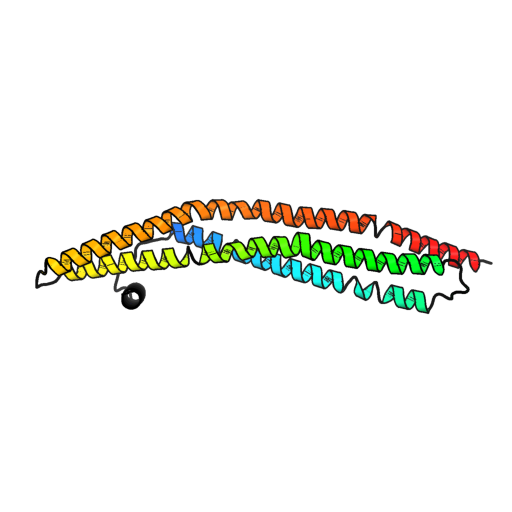36 ? 11.143 -0.442 -71.128 1.00 73.90 244 ASN A O 1
#

Organism: Homo sapiens (NCBI:txid9606)

Sequence (230 aa):
KQVQKKFSSRAQEKVLQKLGKAVETKDERFEQSASNFYQQQQAEGHKLYKDLKNFLSAVKVMMHESSKKRVSETLQEIYSSEWDGHEELKAIVWNNDLLWEDYEEKLADQAVRTMEIYVAQFSEIKERRIAKRGRKLVDYDSARHHLEAVQNAKKKDEAKTAKAEEEFNKAQTVFEDLNQELLEELPILYNSRIGCYVTIFQNISNLRDVFYREMMSKLNHNLYEVMSKLERQHSN